Protein AF-A0A7V8NTY3-F1 (afdb_monomer)

Secondary structure (DSSP, 8-state):
--S---SSSS-SSEEETTEEEE-GGGT-S---TT---EEEEEEEE---TTEEEEESSEEEEETTEEEEEEEEEES---EEEEET-EEEEETTEEEEES-TTSHHHHHHHHHHHHHHHHHHHHH-S-SSSSEEEEEE--SS--EEEETTEEEEES---SSHHHHHHHHHHHHHTTT---S-TTSGGGHHHHHHHHHHHHHHHHHHH-HHHHHHHHHHHHHHHTT---SSSSSS--HHIIIIIHHHHHHHHHHHH-HHHHHHHHHHHTTS--SSHHHHHHHHHHHH-HHHHHHHHHHHT-

Solvent-accessible surface area (backbone atoms only — not comparable to full-atom values): 15890 Å² total; per-residue (Å²): 136,74,58,84,55,62,84,48,88,59,49,77,58,44,85,52,101,54,39,33,34,44,36,66,78,38,49,85,58,96,76,60,90,86,47,65,63,43,60,46,78,45,79,42,69,81,53,61,79,69,40,43,73,49,54,74,59,52,76,45,78,60,79,50,31,38,39,37,36,22,90,62,62,34,68,57,77,50,39,40,30,29,42,61,51,43,78,48,79,47,81,61,24,33,44,34,22,65,56,68,82,41,70,52,42,43,48,44,68,68,39,42,36,55,43,51,51,52,50,30,75,59,56,41,78,68,82,46,76,58,36,34,39,36,47,43,93,61,90,44,75,55,66,55,76,49,84,34,34,36,40,33,32,76,57,81,58,84,42,67,66,47,43,48,26,50,55,33,23,64,57,36,37,56,46,27,67,29,26,51,82,80,31,37,33,26,40,51,16,48,9,48,13,45,35,53,9,41,52,47,33,27,73,77,67,31,59,69,57,29,49,59,67,44,50,66,26,53,66,44,28,75,73,34,69,41,58,39,95,72,53,63,70,53,67,41,26,28,69,21,33,40,26,49,54,51,51,55,46,27,71,72,70,32,58,73,42,48,52,47,37,51,41,69,31,34,86,62,44,46,56,44,63,66,55,52,40,51,42,36,21,74,62,66,33,62,67,54,26,50,51,51,54,51,57,34,54,82

Sequence (298 aa):
RGPLAPTGTPPLNLIQPNLVELNLDSFWLPTARGFPPFTVRADIAGIPPDLGVVANGVVRRSGDHVLISRETGDIDLALVAIRGLHHSDSDGFELYAADLATETARVYLRHGPSIVKFLESWFGPMPRRPARVVVVNRERKSGYSRPGYIVVTESSHGSEAASAKFMAHEFAHAWWHSGDPRSENRWLSESMAEYISLRYIESALGPANRDELLAPKREIAAKAGPMLGAGERTDAELYSKGPLLLFDLENRIGRARLDQVFATLAPHPPAITADFMSALAAAAGAEEAAAFNQEMHR

Structure (mmCIF, N/CA/C/O backbone):
data_AF-A0A7V8NTY3-F1
#
_entry.id   AF-A0A7V8NTY3-F1
#
loop_
_atom_site.group_PDB
_atom_site.id
_atom_site.type_symbol
_atom_site.label_atom_id
_atom_site.label_alt_id
_atom_site.label_comp_id
_atom_site.label_asym_id
_atom_site.label_entity_id
_atom_site.label_seq_id
_atom_site.pdbx_PDB_ins_code
_atom_site.Cartn_x
_atom_site.Cartn_y
_atom_site.Cartn_z
_atom_site.occupancy
_atom_site.B_iso_or_equiv
_atom_site.auth_seq_id
_atom_site.auth_comp_id
_atom_site.auth_asym_id
_atom_site.auth_atom_id
_atom_site.pdbx_PDB_model_num
ATOM 1 N N . ARG A 1 1 ? 6.333 25.870 -21.923 1.00 25.08 1 ARG A N 1
ATOM 2 C CA . ARG A 1 1 ? 7.356 25.558 -20.894 1.00 25.08 1 ARG A CA 1
ATOM 3 C C . ARG A 1 1 ? 7.288 24.049 -20.702 1.00 25.08 1 ARG A C 1
ATOM 5 O O . ARG A 1 1 ? 6.214 23.578 -20.364 1.00 25.08 1 ARG A O 1
ATOM 12 N N . GLY A 1 2 ? 8.315 23.330 -21.163 1.00 24.31 2 GLY A N 1
ATOM 13 C CA . GLY A 1 2 ? 8.251 21.893 -21.467 1.00 24.31 2 GLY A CA 1
ATOM 14 C C . GLY A 1 2 ? 8.245 20.974 -20.235 1.00 24.31 2 GLY A C 1
ATOM 15 O O . GLY A 1 2 ? 8.612 21.433 -19.155 1.00 24.31 2 GLY A O 1
ATOM 16 N N . PRO A 1 3 ? 7.853 19.697 -20.401 1.00 28.61 3 PRO A N 1
ATOM 17 C CA . PRO A 1 3 ? 7.522 18.762 -19.317 1.00 28.61 3 PRO A CA 1
ATOM 18 C C . PRO A 1 3 ? 8.726 18.169 -18.558 1.00 28.61 3 PRO A C 1
ATOM 20 O O . PRO A 1 3 ? 8.567 17.266 -17.754 1.00 28.61 3 PRO A O 1
ATOM 23 N N . LEU A 1 4 ? 9.935 18.709 -18.719 1.00 34.41 4 LEU A N 1
ATOM 24 C CA . LEU A 1 4 ? 11.105 18.304 -17.926 1.00 34.41 4 LEU A CA 1
ATOM 25 C C . LEU A 1 4 ? 11.271 19.188 -16.681 1.00 34.41 4 LEU A C 1
ATOM 27 O O . LEU A 1 4 ? 12.362 19.683 -16.409 1.00 34.41 4 LEU A O 1
ATOM 31 N N . ALA A 1 5 ? 10.187 19.444 -15.949 1.00 32.62 5 ALA A N 1
ATOM 32 C CA . ALA A 1 5 ? 10.284 20.041 -14.623 1.00 32.62 5 ALA A CA 1
ATOM 33 C C . ALA A 1 5 ? 10.313 18.894 -13.603 1.00 32.62 5 ALA A C 1
ATOM 35 O O . ALA A 1 5 ? 9.262 18.322 -13.321 1.00 32.62 5 ALA A O 1
ATOM 36 N N . PRO A 1 6 ? 11.486 18.518 -13.065 1.00 38.72 6 PRO A N 1
ATOM 37 C CA . PRO A 1 6 ? 11.542 17.529 -12.011 1.00 38.72 6 PRO A CA 1
ATOM 38 C C . PRO A 1 6 ? 10.894 18.155 -10.782 1.00 38.72 6 PRO A C 1
ATOM 40 O O . PRO A 1 6 ? 11.440 19.072 -10.169 1.00 38.72 6 PRO A O 1
ATOM 43 N N . THR A 1 7 ? 9.705 17.706 -10.405 1.00 47.12 7 THR A N 1
ATOM 44 C CA . THR A 1 7 ? 9.209 18.002 -9.066 1.00 47.12 7 THR A CA 1
ATOM 45 C C . THR A 1 7 ? 10.064 17.202 -8.083 1.00 47.12 7 THR A C 1
ATOM 47 O O . THR A 1 7 ? 9.808 16.029 -7.819 1.00 47.12 7 THR A O 1
ATOM 50 N N . GLY A 1 8 ? 11.135 17.835 -7.593 1.00 55.69 8 GLY A N 1
ATOM 51 C CA . GLY A 1 8 ? 12.080 17.309 -6.603 1.00 55.69 8 GLY A CA 1
ATOM 52 C C . GLY A 1 8 ? 13.520 17.200 -7.121 1.00 55.69 8 GLY A C 1
ATOM 53 O O . GLY A 1 8 ? 13.751 16.724 -8.231 1.00 55.69 8 GLY A O 1
ATOM 54 N N . THR A 1 9 ? 14.480 17.614 -6.290 1.00 58.75 9 THR A N 1
ATOM 55 C CA . THR A 1 9 ? 15.923 17.419 -6.504 1.00 58.75 9 THR A CA 1
ATOM 56 C C . THR A 1 9 ? 16.432 16.423 -5.460 1.00 58.75 9 THR A C 1
ATOM 58 O O . THR A 1 9 ? 16.258 16.700 -4.271 1.00 58.75 9 THR A O 1
ATOM 61 N N . PRO A 1 10 ? 17.057 15.298 -5.852 1.00 67.44 10 PRO A N 1
ATOM 62 C CA . PRO A 1 10 ? 17.259 14.812 -7.225 1.00 67.44 10 PRO A CA 1
ATOM 63 C C . PRO A 1 10 ? 15.952 14.303 -7.878 1.00 67.44 10 PRO A C 1
ATOM 65 O O . PRO A 1 10 ? 14.982 14.028 -7.169 1.00 67.44 10 PRO A O 1
ATOM 68 N N . PRO A 1 11 ? 15.875 14.201 -9.220 1.00 70.69 11 PRO A N 1
ATOM 69 C CA . PRO A 1 11 ? 14.646 13.818 -9.916 1.00 70.69 11 PRO A CA 1
ATOM 70 C C . PRO A 1 11 ? 14.210 12.376 -9.621 1.00 70.69 11 PRO A C 1
ATOM 72 O O . PRO A 1 11 ? 15.029 11.489 -9.382 1.00 70.69 11 PRO A O 1
ATOM 75 N N . LEU A 1 12 ? 12.892 12.147 -9.650 1.00 76.06 12 LEU A N 1
ATOM 76 C CA . LEU A 1 12 ? 12.310 10.802 -9.582 1.00 76.06 12 LEU A CA 1
ATOM 77 C C . LEU A 1 12 ? 12.359 10.109 -10.946 1.00 76.06 12 LEU A C 1
ATOM 79 O O . LEU A 1 12 ? 12.848 8.992 -11.050 1.00 76.06 12 LEU A O 1
ATOM 83 N N . ASN A 1 13 ? 11.889 10.805 -11.980 1.00 83.56 13 ASN A N 1
ATOM 84 C CA . ASN A 1 13 ? 11.895 10.316 -13.352 1.00 83.56 13 ASN A CA 1
ATOM 85 C C . ASN A 1 13 ? 13.263 10.527 -13.996 1.00 83.56 13 ASN A C 1
ATOM 87 O O . ASN A 1 13 ? 13.850 11.606 -13.884 1.00 83.56 13 ASN A O 1
ATOM 91 N N . LEU A 1 14 ? 13.766 9.497 -14.667 1.00 88.00 14 LEU A N 1
ATOM 92 C CA . LEU A 1 14 ? 15.150 9.416 -15.123 1.00 88.00 14 LEU A CA 1
ATOM 93 C C . LEU A 1 14 ? 15.214 8.735 -16.490 1.00 88.00 14 LEU A C 1
ATOM 95 O O . LEU A 1 14 ? 14.503 7.769 -16.745 1.00 88.00 14 LEU A O 1
ATOM 99 N N . ILE A 1 15 ? 16.118 9.209 -17.347 1.00 90.88 15 ILE A N 1
ATOM 100 C CA . ILE A 1 15 ? 16.552 8.502 -18.556 1.00 90.88 15 ILE A CA 1
ATOM 101 C C . ILE A 1 15 ? 18.075 8.426 -18.486 1.00 90.88 15 ILE A C 1
ATOM 103 O O . ILE A 1 15 ? 18.771 9.419 -18.695 1.00 90.88 15 ILE A O 1
ATOM 107 N N . GLN A 1 16 ? 18.590 7.255 -18.129 1.00 90.50 16 GLN A N 1
ATOM 108 C CA . GLN A 1 16 ? 20.012 6.977 -17.953 1.00 90.50 16 GLN A CA 1
ATOM 109 C C . GLN A 1 16 ? 20.383 5.658 -18.652 1.00 90.50 16 GLN A C 1
ATOM 111 O O . GLN A 1 16 ? 19.506 4.829 -18.897 1.00 90.50 16 GLN A O 1
ATOM 116 N N . PRO A 1 17 ? 21.677 5.397 -18.931 1.00 90.25 17 PRO A N 1
ATOM 117 C CA . PRO A 1 17 ? 22.101 4.181 -19.641 1.00 90.25 17 PRO A CA 1
ATOM 118 C C . PRO A 1 17 ? 21.672 2.846 -19.003 1.00 90.25 17 PRO A C 1
ATOM 120 O O . PRO A 1 17 ? 21.572 1.832 -19.699 1.00 90.25 17 PRO A O 1
ATOM 123 N N . ASN A 1 18 ? 21.439 2.838 -17.685 1.00 92.56 18 ASN A N 1
ATOM 124 C CA . ASN A 1 18 ? 21.113 1.635 -16.911 1.00 92.56 18 ASN A CA 1
ATOM 125 C C . ASN A 1 18 ? 19.694 1.640 -16.322 1.00 92.56 18 ASN A C 1
ATOM 127 O O . ASN A 1 18 ? 19.258 0.606 -15.817 1.00 92.56 18 ASN A O 1
ATOM 131 N N . LEU A 1 19 ? 19.000 2.781 -16.365 1.00 93.50 19 LEU A N 1
ATOM 132 C CA . LEU A 1 19 ? 17.689 2.973 -15.755 1.00 93.50 19 LEU A CA 1
ATOM 133 C C . LEU A 1 19 ? 16.884 4.006 -16.546 1.00 93.50 19 LEU A C 1
ATOM 135 O O . LEU A 1 19 ? 17.315 5.148 -16.713 1.00 93.50 19 LEU A O 1
ATOM 139 N N . VAL A 1 20 ? 15.692 3.613 -16.973 1.00 93.75 20 VAL A N 1
ATOM 140 C CA . VAL A 1 20 ? 14.640 4.520 -17.428 1.00 93.75 20 VAL A CA 1
ATOM 141 C C . VAL A 1 20 ? 13.467 4.374 -16.469 1.00 93.75 20 VAL A C 1
ATOM 143 O O . VAL A 1 20 ? 12.979 3.270 -16.268 1.00 93.75 20 VAL A O 1
ATOM 146 N N . GLU A 1 21 ? 13.017 5.468 -15.870 1.00 93.62 21 GLU A N 1
ATOM 147 C CA . GLU A 1 21 ? 11.862 5.509 -14.970 1.00 93.62 21 GLU A CA 1
ATOM 148 C C . GLU A 1 21 ? 10.987 6.688 -15.385 1.00 93.62 21 GLU A C 1
ATOM 150 O O . GLU A 1 21 ? 11.430 7.838 -15.339 1.00 93.62 21 GLU A O 1
ATOM 155 N N . LEU A 1 22 ? 9.771 6.385 -15.842 1.00 92.69 22 LEU A N 1
ATOM 156 C CA . LEU A 1 22 ? 8.804 7.354 -16.345 1.00 92.69 22 LEU A CA 1
ATOM 157 C C . LEU A 1 22 ? 7.449 7.120 -15.679 1.00 92.69 22 LEU A C 1
ATOM 159 O O . LEU A 1 22 ? 6.925 6.009 -15.680 1.00 92.69 22 LEU A O 1
ATOM 163 N N . ASN A 1 23 ? 6.872 8.179 -15.131 1.00 91.00 23 ASN A N 1
ATOM 164 C CA . ASN A 1 23 ? 5.543 8.207 -14.538 1.00 91.00 23 ASN A CA 1
ATOM 165 C C . ASN A 1 23 ? 4.894 9.591 -14.726 1.00 91.00 23 ASN A C 1
ATOM 167 O O . ASN A 1 23 ? 5.457 10.481 -15.374 1.00 91.00 23 ASN A O 1
ATOM 171 N N . LEU A 1 24 ? 3.728 9.780 -14.116 1.00 87.62 24 LEU A N 1
ATOM 172 C CA . LEU A 1 24 ? 2.868 10.951 -14.245 1.00 87.62 24 LEU A CA 1
ATOM 173 C C . LEU A 1 24 ? 3.596 12.263 -13.974 1.00 87.62 24 LEU A C 1
ATOM 175 O O . LEU A 1 24 ? 3.352 13.246 -14.669 1.00 87.62 24 LEU A O 1
ATOM 179 N N . ASP A 1 25 ? 4.519 12.266 -13.011 1.00 83.31 25 ASP A N 1
ATOM 180 C CA . ASP A 1 25 ? 5.239 13.467 -12.588 1.00 83.31 25 ASP A CA 1
ATOM 181 C C . ASP A 1 25 ? 6.163 13.997 -13.693 1.00 83.31 25 ASP A C 1
ATOM 183 O O . ASP A 1 25 ? 6.513 15.174 -13.698 1.00 83.31 25 ASP A O 1
ATOM 187 N N . SER A 1 26 ? 6.555 13.147 -14.649 1.00 84.12 26 SER A N 1
ATOM 188 C CA . SER A 1 26 ? 7.326 13.576 -15.821 1.00 84.12 26 SER A CA 1
ATOM 189 C C . SER A 1 26 ? 6.468 14.138 -16.948 1.00 84.12 26 SER A C 1
ATOM 191 O O . SER A 1 26 ? 7.021 14.703 -17.887 1.00 84.12 26 SER A O 1
ATOM 193 N N . PHE A 1 27 ? 5.142 13.947 -16.907 1.00 85.88 27 PHE A N 1
ATOM 194 C CA . PHE A 1 27 ? 4.237 14.285 -18.012 1.00 85.88 27 PHE A CA 1
ATOM 195 C C . PHE A 1 27 ? 4.776 13.824 -19.379 1.00 85.88 27 PHE A C 1
ATOM 197 O O . PHE A 1 27 ? 4.649 14.521 -20.387 1.00 85.88 27 PHE A O 1
ATOM 204 N N . TRP A 1 28 ? 5.421 12.651 -19.407 1.00 88.25 28 TRP A N 1
ATOM 205 C CA . TRP A 1 28 ? 6.058 12.109 -20.610 1.00 88.25 28 TRP A CA 1
ATOM 206 C C . TRP A 1 28 ? 5.046 11.722 -21.700 1.00 88.25 28 TRP A C 1
ATOM 208 O O . TRP A 1 28 ? 5.410 11.576 -22.866 1.00 88.25 28 TRP A O 1
ATOM 218 N N . LEU A 1 29 ? 3.769 11.620 -21.327 1.00 88.38 29 LEU A N 1
ATOM 219 C CA . LEU A 1 29 ? 2.617 11.511 -22.214 1.00 88.38 29 LEU A CA 1
ATOM 220 C C . LEU A 1 29 ? 1.691 12.723 -22.014 1.00 88.38 29 LEU A C 1
ATOM 222 O O . LEU A 1 29 ? 1.621 13.260 -20.905 1.00 88.38 29 LEU A O 1
ATOM 226 N N . PRO A 1 30 ? 0.920 13.136 -23.038 1.00 86.38 30 PRO A N 1
ATOM 227 C CA . PRO A 1 30 ? -0.146 14.117 -22.859 1.00 86.38 30 PRO A CA 1
ATOM 228 C C . PRO A 1 30 ? -1.179 13.640 -21.828 1.00 86.38 30 PRO A C 1
ATOM 230 O O . PRO A 1 30 ? -1.707 12.536 -21.945 1.00 86.38 30 PRO A O 1
ATOM 233 N N . THR A 1 31 ? -1.509 14.485 -20.848 1.00 82.31 31 THR A N 1
ATOM 234 C CA . THR A 1 31 ? -2.498 14.172 -19.806 1.00 82.31 31 THR A CA 1
ATOM 235 C C . THR A 1 31 ? -3.688 15.123 -19.860 1.00 82.31 31 THR A C 1
ATOM 237 O O . THR A 1 31 ? -3.554 16.323 -20.116 1.00 82.31 31 THR A O 1
ATOM 240 N N . ALA A 1 32 ? -4.885 14.583 -19.630 1.00 85.81 32 ALA A N 1
ATOM 241 C CA . ALA A 1 32 ? -6.095 15.386 -19.527 1.00 85.81 32 ALA A CA 1
ATOM 242 C C . ALA A 1 32 ? -6.215 16.009 -18.128 1.00 85.81 32 ALA A C 1
ATOM 244 O O . ALA A 1 32 ? -5.808 15.423 -17.120 1.00 85.81 32 ALA A O 1
ATOM 245 N N . ARG A 1 33 ? -6.816 17.203 -18.056 1.00 85.25 33 ARG A N 1
ATOM 246 C CA . ARG A 1 33 ? -7.088 17.875 -16.780 1.00 85.25 33 ARG A CA 1
ATOM 247 C C . ARG A 1 33 ? -7.931 16.962 -15.886 1.00 85.25 33 ARG A C 1
ATOM 249 O O . ARG A 1 33 ? -8.952 16.446 -16.323 1.00 85.25 33 ARG A O 1
ATOM 256 N N . GLY A 1 34 ? -7.513 16.811 -14.631 1.00 81.38 34 GLY A N 1
ATOM 257 C CA . GLY A 1 34 ? -8.197 15.953 -13.660 1.00 81.38 34 GLY A CA 1
ATOM 258 C C . GLY A 1 34 ? -7.783 14.482 -13.710 1.00 81.38 34 GLY A C 1
ATOM 259 O O . GLY A 1 34 ? -8.319 13.712 -12.927 1.00 81.38 34 GLY A O 1
ATOM 260 N N . PHE A 1 35 ? -6.830 14.109 -14.575 1.00 86.75 35 PHE A N 1
ATOM 261 C CA . PHE A 1 35 ? -6.260 12.760 -14.660 1.00 86.75 35 PHE A CA 1
ATOM 262 C C . PHE A 1 35 ? -7.316 11.639 -14.727 1.00 86.75 35 PHE A C 1
ATOM 264 O O . PHE A 1 35 ? -7.280 10.715 -13.914 1.00 86.75 35 PHE A O 1
ATOM 271 N N . PRO A 1 36 ? -8.288 11.710 -15.661 1.00 89.31 36 PRO A N 1
ATOM 272 C CA . PRO A 1 36 ? -9.283 10.654 -15.798 1.00 89.31 36 PRO A CA 1
ATOM 273 C C . PRO A 1 36 ? -8.603 9.311 -16.129 1.00 89.31 36 PRO A C 1
ATOM 275 O O . PRO A 1 36 ? -7.635 9.300 -16.896 1.00 89.31 36 PRO A O 1
ATOM 278 N N . PRO A 1 37 ? -9.105 8.178 -15.603 1.00 90.62 37 PRO A N 1
ATOM 279 C CA . PRO A 1 37 ? -8.545 6.867 -15.911 1.00 90.62 37 PRO A CA 1
ATOM 280 C C . PRO A 1 37 ? -8.597 6.541 -17.411 1.00 90.62 37 PRO A C 1
ATOM 282 O O . PRO A 1 37 ? -9.615 6.772 -18.064 1.00 90.62 37 PRO A O 1
ATOM 285 N N . PHE A 1 38 ? -7.532 5.938 -17.944 1.00 92.88 38 PHE A N 1
ATOM 286 C CA . PHE A 1 38 ? -7.453 5.477 -19.333 1.00 92.88 38 PHE A CA 1
ATOM 287 C C . PHE A 1 38 ? -6.790 4.098 -19.473 1.00 92.88 38 PHE A C 1
ATOM 289 O O . PHE A 1 38 ? -5.905 3.705 -18.701 1.00 92.88 38 PHE A O 1
ATOM 296 N N . THR A 1 39 ? -7.232 3.354 -20.487 1.00 94.94 39 THR A N 1
ATOM 297 C CA . THR A 1 39 ? -6.619 2.097 -20.940 1.00 94.94 39 THR A CA 1
ATOM 298 C C . THR A 1 39 ? -5.447 2.381 -21.872 1.00 94.94 39 THR A C 1
ATOM 300 O O . THR A 1 39 ? -5.431 3.402 -22.556 1.00 94.94 39 THR A O 1
ATOM 303 N N . VAL A 1 40 ? -4.485 1.466 -21.960 1.00 94.56 40 VAL A N 1
ATOM 304 C CA . VAL A 1 40 ? -3.253 1.665 -22.734 1.00 94.56 40 VAL A CA 1
ATOM 305 C C . VAL A 1 40 ? -3.126 0.626 -23.837 1.00 94.56 40 VAL A C 1
ATOM 307 O O . VAL A 1 40 ? -3.282 -0.569 -23.601 1.00 94.56 40 VAL A O 1
ATOM 310 N N . ARG A 1 41 ? -2.748 1.087 -25.030 1.00 96.38 41 ARG A N 1
ATOM 311 C CA . ARG A 1 41 ? -2.060 0.298 -26.055 1.00 96.38 41 ARG A CA 1
ATOM 312 C C . ARG A 1 41 ? -0.975 1.190 -26.654 1.00 96.38 41 ARG A C 1
ATOM 314 O O . ARG A 1 41 ? -1.261 1.992 -27.535 1.00 96.38 41 ARG A O 1
ATOM 321 N N . ALA A 1 42 ? 0.233 1.095 -26.117 1.00 94.75 42 ALA A N 1
ATOM 322 C CA . ALA A 1 42 ? 1.362 1.948 -26.469 1.00 94.75 42 ALA A CA 1
ATOM 323 C C . ALA A 1 42 ? 2.447 1.127 -27.161 1.00 94.75 42 ALA A C 1
ATOM 325 O O . ALA A 1 42 ? 2.815 0.067 -26.665 1.00 94.75 42 ALA A O 1
ATOM 326 N N . ASP A 1 43 ? 2.954 1.629 -28.281 1.00 95.62 43 ASP A N 1
ATOM 327 C CA . ASP A 1 43 ? 4.141 1.113 -28.960 1.00 95.62 43 ASP A CA 1
ATOM 328 C C . ASP A 1 43 ? 5.273 2.127 -28.759 1.00 95.62 43 ASP A C 1
ATOM 330 O O . ASP A 1 43 ? 5.162 3.280 -29.183 1.00 95.62 43 ASP A O 1
ATOM 334 N N . ILE A 1 44 ? 6.311 1.723 -28.028 1.00 94.44 44 ILE A N 1
ATOM 335 C CA . ILE A 1 44 ? 7.407 2.589 -27.596 1.00 94.44 44 ILE A CA 1
ATOM 336 C C . ILE A 1 44 ? 8.696 2.108 -28.257 1.00 94.44 44 ILE A C 1
ATOM 338 O O . ILE A 1 44 ? 9.197 1.031 -27.935 1.00 94.44 44 ILE A O 1
ATOM 342 N N . ALA A 1 45 ? 9.248 2.924 -29.150 1.00 93.44 45 ALA A N 1
ATOM 343 C CA . ALA A 1 45 ? 10.539 2.680 -29.786 1.00 93.44 45 ALA A CA 1
ATOM 344 C C . ALA A 1 45 ? 11.702 3.264 -28.968 1.00 93.44 45 ALA A C 1
ATOM 346 O O . ALA A 1 45 ? 11.520 4.167 -28.148 1.00 93.44 45 ALA A O 1
ATOM 347 N N . GLY A 1 46 ? 12.919 2.791 -29.242 1.00 89.62 46 GLY A N 1
ATOM 348 C CA . GLY A 1 46 ? 14.151 3.403 -28.734 1.00 89.62 46 GLY A CA 1
ATOM 349 C C . GLY A 1 46 ? 14.537 3.003 -27.309 1.00 89.62 46 GLY A C 1
ATOM 350 O O . GLY A 1 46 ? 15.460 3.595 -26.753 1.00 89.62 46 GLY A O 1
ATOM 351 N N . ILE A 1 47 ? 13.883 1.993 -26.720 1.00 90.00 47 ILE A N 1
ATOM 352 C CA . ILE A 1 47 ? 14.342 1.385 -25.464 1.00 90.00 47 ILE A CA 1
ATOM 353 C C . ILE A 1 47 ? 15.429 0.353 -25.800 1.00 90.00 47 ILE A C 1
ATOM 355 O O . ILE A 1 47 ? 15.109 -0.657 -26.446 1.00 90.00 47 ILE A O 1
ATOM 359 N N . PRO A 1 48 ? 16.684 0.539 -25.336 1.00 90.44 48 PRO A N 1
ATOM 360 C CA . PRO A 1 48 ? 17.770 -0.400 -25.593 1.00 90.44 48 PRO A CA 1
ATOM 361 C C . PRO A 1 48 ? 17.373 -1.864 -25.322 1.00 90.44 48 PRO A C 1
ATOM 363 O O . PRO A 1 48 ? 16.658 -2.132 -24.350 1.00 90.44 48 PRO A O 1
ATOM 366 N N . PRO A 1 49 ? 17.784 -2.820 -26.178 1.00 89.81 49 PRO A N 1
ATOM 367 C CA . PRO A 1 49 ? 17.356 -4.222 -26.093 1.00 89.81 49 PRO A CA 1
ATOM 368 C C . PRO A 1 49 ? 17.850 -4.949 -24.838 1.00 89.81 49 PRO A C 1
ATOM 370 O O . PRO A 1 49 ? 17.283 -5.966 -24.454 1.00 89.81 49 PRO A O 1
ATOM 373 N N . ASP A 1 50 ? 18.881 -4.415 -24.193 1.00 91.31 50 ASP A N 1
ATOM 374 C CA . ASP A 1 50 ? 19.480 -4.911 -22.956 1.00 91.31 50 ASP A CA 1
ATOM 375 C C . ASP A 1 50 ? 18.828 -4.344 -21.677 1.00 91.31 50 ASP A C 1
ATOM 377 O O . ASP A 1 50 ? 19.197 -4.750 -20.571 1.00 91.31 50 ASP A O 1
ATOM 381 N N . LEU A 1 51 ? 17.844 -3.445 -21.810 1.00 94.19 51 LEU A N 1
ATOM 382 C CA . LEU A 1 51 ? 16.966 -3.039 -20.715 1.00 94.19 51 LEU A CA 1
ATOM 383 C C . LEU A 1 51 ? 15.716 -3.927 -20.685 1.00 94.19 51 LEU A C 1
ATOM 385 O O . LEU A 1 51 ? 14.902 -3.931 -21.619 1.00 94.19 51 LEU A O 1
ATOM 389 N N . GLY A 1 52 ? 15.530 -4.641 -19.576 1.00 95.75 52 GLY A N 1
ATOM 390 C CA . GLY A 1 52 ? 14.267 -5.301 -19.265 1.00 95.75 52 GLY A CA 1
ATOM 391 C C . GLY A 1 52 ? 13.229 -4.258 -18.866 1.00 95.75 52 GLY A C 1
ATOM 392 O O . GLY A 1 52 ? 13.559 -3.329 -18.136 1.00 95.75 52 GLY A O 1
ATOM 393 N N . VAL A 1 53 ? 11.997 -4.390 -19.360 1.00 96.38 53 VAL A N 1
ATOM 394 C CA . VAL A 1 53 ? 10.935 -3.391 -19.178 1.00 96.38 53 VAL A CA 1
ATOM 395 C C . VAL A 1 53 ? 9.801 -3.958 -18.342 1.00 96.38 53 VAL A C 1
ATOM 397 O O . VAL A 1 53 ? 9.295 -5.039 -18.636 1.00 96.38 53 VAL A O 1
ATOM 400 N N . VAL A 1 54 ? 9.368 -3.184 -17.354 1.00 96.44 54 VAL A N 1
ATOM 401 C CA . VAL A 1 54 ? 8.227 -3.471 -16.490 1.00 96.44 54 VAL A CA 1
ATOM 402 C C . VAL A 1 54 ? 7.259 -2.299 -16.551 1.00 96.44 54 VAL A C 1
ATOM 404 O O . VAL A 1 54 ? 7.647 -1.132 -16.498 1.00 96.44 54 VAL A O 1
ATOM 407 N N . ALA A 1 55 ? 5.982 -2.623 -16.672 1.00 95.12 55 ALA A N 1
ATOM 408 C CA . ALA A 1 55 ? 4.883 -1.681 -16.575 1.00 95.12 55 ALA A CA 1
ATOM 409 C C . ALA A 1 55 ? 3.640 -2.425 -16.090 1.00 95.12 55 ALA A C 1
ATOM 411 O O . ALA A 1 55 ? 3.594 -3.659 -16.058 1.00 95.12 55 ALA A O 1
ATOM 412 N N . ASN A 1 56 ? 2.600 -1.673 -15.754 1.00 90.94 56 ASN A N 1
ATOM 413 C CA . ASN A 1 56 ? 1.290 -2.243 -15.477 1.00 90.94 56 ASN A CA 1
ATOM 414 C C . ASN A 1 56 ? 0.630 -2.745 -16.780 1.00 90.94 56 ASN A C 1
ATOM 416 O O . ASN A 1 56 ? 0.584 -2.013 -17.768 1.00 90.94 56 ASN A O 1
ATOM 420 N N . GLY A 1 57 ? 0.092 -3.971 -16.781 1.00 90.94 57 GLY A N 1
ATOM 421 C CA . GLY A 1 57 ? -0.470 -4.632 -17.973 1.00 90.94 57 GLY A CA 1
ATOM 422 C C . GLY A 1 57 ? 0.452 -5.681 -18.612 1.00 90.94 57 GLY A C 1
ATOM 423 O O . GLY A 1 57 ? 1.318 -6.252 -17.952 1.00 90.94 57 GLY A O 1
ATOM 424 N N . VAL A 1 58 ? 0.245 -5.978 -19.892 1.00 93.56 58 VAL A N 1
ATOM 425 C CA . VAL A 1 58 ? 1.055 -6.927 -20.668 1.00 93.56 58 VAL A CA 1
ATOM 426 C C . VAL A 1 58 ? 2.124 -6.158 -21.435 1.00 93.56 58 VAL A C 1
ATOM 428 O O . VAL A 1 58 ? 1.795 -5.304 -22.261 1.00 93.56 58 VAL A O 1
ATOM 431 N N . VAL A 1 59 ? 3.390 -6.495 -21.187 1.00 95.50 59 VAL A N 1
ATOM 432 C CA . VAL A 1 59 ? 4.561 -5.937 -21.873 1.00 95.50 59 VAL A CA 1
ATOM 433 C C . VAL A 1 59 ? 5.096 -6.975 -22.859 1.00 95.50 59 VAL A C 1
ATOM 435 O O . VAL A 1 59 ? 5.348 -8.119 -22.489 1.00 95.50 59 VAL A O 1
ATOM 438 N N . ARG A 1 60 ? 5.261 -6.596 -24.128 1.00 95.81 60 ARG A N 1
ATOM 439 C CA . ARG A 1 60 ? 5.844 -7.438 -25.183 1.00 95.81 60 ARG A CA 1
ATOM 440 C C . ARG A 1 60 ? 6.924 -6.661 -25.914 1.00 95.81 60 ARG A C 1
ATOM 442 O O . ARG A 1 60 ? 6.684 -5.544 -26.354 1.00 95.81 60 ARG A O 1
ATOM 449 N N . ARG A 1 61 ? 8.099 -7.260 -26.085 1.00 92.50 61 ARG A N 1
ATOM 450 C CA . ARG A 1 61 ? 9.192 -6.666 -26.861 1.00 92.50 61 ARG A CA 1
ATOM 451 C C . ARG A 1 61 ? 9.223 -7.246 -28.274 1.00 92.50 61 ARG A C 1
ATOM 453 O O . ARG A 1 61 ? 9.015 -8.443 -28.455 1.00 92.50 61 ARG A O 1
ATOM 460 N N . SER A 1 62 ? 9.507 -6.395 -29.254 1.00 87.62 62 SER A N 1
ATOM 461 C CA . SER A 1 62 ? 9.723 -6.762 -30.654 1.00 87.62 62 SER A CA 1
ATOM 462 C C . SER A 1 62 ? 10.849 -5.898 -31.222 1.00 87.62 62 SER A C 1
ATOM 464 O O . SER A 1 62 ? 10.619 -4.764 -31.628 1.00 87.62 62 SER A O 1
ATOM 466 N N . GLY A 1 63 ? 12.080 -6.413 -31.221 1.00 84.56 63 GLY A N 1
ATOM 467 C CA . GLY A 1 63 ? 13.256 -5.629 -31.613 1.00 84.56 63 GLY A CA 1
ATOM 468 C C . GLY A 1 63 ? 13.519 -4.457 -30.659 1.00 84.56 63 GLY A C 1
ATOM 469 O O . GLY A 1 63 ? 13.616 -4.640 -29.441 1.00 84.56 63 GLY A O 1
ATOM 470 N N . ASP A 1 64 ? 13.632 -3.255 -31.217 1.00 84.69 64 ASP A N 1
ATOM 471 C CA . ASP A 1 64 ? 13.791 -1.983 -30.501 1.00 84.69 64 ASP A CA 1
ATOM 472 C C . ASP A 1 64 ? 12.460 -1.363 -30.037 1.00 84.69 64 ASP A C 1
ATOM 474 O O . ASP A 1 64 ? 12.461 -0.309 -29.395 1.00 84.69 64 ASP A O 1
ATOM 478 N N . HIS A 1 65 ? 11.341 -2.038 -30.309 1.00 92.94 65 HIS A N 1
ATOM 479 C CA . HIS A 1 65 ? 10.008 -1.647 -29.871 1.00 92.94 65 HIS A CA 1
ATOM 480 C C . HIS A 1 65 ? 9.543 -2.428 -28.639 1.00 92.94 65 HIS A C 1
ATOM 482 O O . HIS A 1 65 ? 9.797 -3.630 -28.484 1.00 92.94 65 HIS A O 1
ATOM 488 N N . VAL A 1 66 ? 8.784 -1.747 -27.783 1.00 96.62 66 VAL A N 1
ATOM 489 C CA . VAL A 1 66 ? 8.084 -2.320 -26.635 1.00 96.62 66 VAL A CA 1
ATOM 490 C C . VAL A 1 66 ? 6.608 -1.959 -26.722 1.00 96.62 66 VAL A C 1
ATOM 492 O O . VAL A 1 66 ? 6.222 -0.799 -26.604 1.00 96.62 66 VAL A O 1
ATOM 495 N N . LEU A 1 67 ? 5.781 -2.983 -26.905 1.00 96.94 67 LEU A N 1
ATOM 496 C CA . LEU A 1 67 ? 4.332 -2.888 -26.878 1.00 96.94 67 LEU A CA 1
ATOM 497 C C . LEU A 1 67 ? 3.834 -3.101 -25.447 1.00 96.94 67 LEU A C 1
ATOM 499 O O . LEU A 1 67 ? 4.063 -4.154 -24.851 1.00 96.94 67 LEU A O 1
ATOM 503 N N . ILE A 1 68 ? 3.095 -2.131 -24.921 1.00 96.50 68 ILE A N 1
ATOM 504 C CA . ILE A 1 68 ? 2.442 -2.209 -23.614 1.00 96.50 68 ILE A CA 1
ATOM 505 C C . ILE A 1 68 ? 0.939 -2.130 -23.821 1.00 96.50 68 ILE A C 1
ATOM 507 O O . ILE A 1 68 ? 0.440 -1.219 -24.480 1.00 96.50 68 ILE A O 1
ATOM 511 N N . SER A 1 69 ? 0.209 -3.084 -23.251 1.00 96.31 69 SER A N 1
ATOM 512 C CA . SER A 1 69 ? -1.254 -3.123 -23.307 1.00 96.31 69 SER A CA 1
ATOM 513 C C . SER A 1 69 ? -1.858 -3.304 -21.919 1.00 96.31 69 SER A C 1
ATOM 515 O O . SER A 1 69 ? -1.446 -4.186 -21.171 1.00 96.31 69 SER A O 1
ATOM 517 N N . ARG A 1 70 ? -2.836 -2.468 -21.570 1.00 93.94 70 ARG A N 1
ATOM 518 C CA . ARG A 1 70 ? -3.553 -2.497 -20.292 1.00 93.94 70 ARG A CA 1
ATOM 519 C C . ARG A 1 70 ? -5.020 -2.172 -20.533 1.00 93.94 70 ARG A C 1
ATOM 521 O O . ARG A 1 70 ? -5.346 -1.062 -20.943 1.00 93.94 70 ARG A O 1
ATOM 528 N N . GLU A 1 71 ? -5.892 -3.127 -20.241 1.00 93.12 71 GLU A N 1
ATOM 529 C CA . GLU A 1 71 ? -7.344 -2.990 -20.427 1.00 93.12 71 GLU A CA 1
ATOM 530 C C . GLU A 1 71 ? -8.041 -2.338 -19.226 1.00 93.12 71 GLU A C 1
ATOM 532 O O . GLU A 1 71 ? -9.190 -1.918 -19.318 1.00 93.12 71 GLU A O 1
ATOM 537 N N . THR A 1 72 ? -7.340 -2.200 -18.101 1.00 89.38 72 THR A N 1
ATOM 538 C CA . THR A 1 72 ? -7.827 -1.480 -16.925 1.00 89.38 72 THR A CA 1
ATOM 539 C C . THR A 1 72 ? -7.447 -0.000 -16.984 1.00 89.38 72 THR A C 1
ATOM 541 O O . THR A 1 72 ? -6.329 0.373 -17.360 1.00 89.38 72 THR A O 1
ATOM 544 N N . GLY A 1 73 ? -8.395 0.862 -16.610 1.00 90.00 73 GLY A N 1
ATOM 545 C CA . GLY A 1 73 ? -8.181 2.306 -16.556 1.00 90.00 73 GLY A CA 1
ATOM 546 C C . GLY A 1 73 ? -7.223 2.690 -15.431 1.00 90.00 73 GLY A C 1
ATOM 547 O O . GLY A 1 73 ? -7.387 2.237 -14.306 1.00 90.00 73 GLY A O 1
ATOM 548 N N . ASP A 1 74 ? -6.232 3.528 -15.697 1.00 89.62 74 ASP A N 1
ATOM 549 C CA . ASP A 1 74 ? -5.367 4.126 -14.671 1.00 89.62 74 ASP A CA 1
ATOM 550 C C . ASP A 1 74 ? -5.081 5.579 -15.049 1.00 89.62 74 ASP A C 1
ATOM 552 O O . ASP A 1 74 ? -5.288 5.966 -16.198 1.00 89.62 74 ASP A O 1
ATOM 556 N N . ILE A 1 75 ? -4.609 6.381 -14.105 1.00 88.69 75 ILE A N 1
ATOM 557 C CA . ILE A 1 75 ? -4.374 7.818 -14.306 1.00 88.69 75 ILE A CA 1
ATOM 558 C C . ILE A 1 75 ? -3.097 8.117 -15.105 1.00 88.69 75 ILE A C 1
ATOM 560 O O . ILE A 1 75 ? -2.820 9.270 -15.430 1.00 88.69 75 ILE A O 1
ATOM 564 N N . ASP A 1 76 ? -2.297 7.086 -15.383 1.00 91.25 76 ASP A N 1
ATOM 565 C CA . ASP A 1 76 ? -0.953 7.192 -15.942 1.00 91.25 76 ASP A CA 1
ATOM 566 C C . ASP A 1 76 ? -0.501 5.877 -16.615 1.00 91.25 76 ASP A C 1
ATOM 568 O O . ASP A 1 76 ? -1.084 4.805 -16.408 1.00 91.25 76 ASP A O 1
ATOM 572 N N . LEU A 1 77 ? 0.568 5.946 -17.407 1.00 93.19 77 LEU A N 1
ATOM 573 C CA . LEU A 1 77 ? 1.375 4.807 -17.836 1.00 93.19 77 LEU A CA 1
ATOM 574 C C . LEU A 1 77 ? 2.746 4.924 -17.160 1.00 93.19 77 LEU A C 1
ATOM 576 O O . LEU A 1 77 ? 3.640 5.600 -17.661 1.00 93.19 77 LEU A O 1
ATOM 580 N N . ALA A 1 78 ? 2.901 4.262 -16.015 1.00 93.69 78 ALA A N 1
ATOM 581 C CA . ALA A 1 78 ? 4.198 4.142 -15.363 1.00 93.69 78 ALA A CA 1
ATOM 582 C C . ALA A 1 78 ? 5.026 3.029 -16.023 1.00 93.69 78 ALA A C 1
ATOM 584 O O . ALA A 1 78 ? 4.507 1.946 -16.314 1.00 93.69 78 ALA A O 1
ATOM 585 N N . LEU A 1 79 ? 6.308 3.306 -16.239 1.00 94.62 79 LEU A N 1
ATOM 586 C CA . LEU A 1 79 ? 7.263 2.447 -16.924 1.00 94.62 79 LEU A CA 1
ATOM 587 C C . LEU A 1 79 ? 8.596 2.468 -16.184 1.00 94.62 79 LEU A C 1
ATOM 589 O O . LEU A 1 79 ? 9.132 3.539 -15.895 1.00 94.62 79 LEU A O 1
ATOM 593 N N . VAL A 1 80 ? 9.169 1.289 -15.966 1.00 96.38 80 VAL A N 1
ATOM 594 C CA . VAL A 1 80 ? 10.557 1.141 -15.535 1.00 96.38 80 VAL A CA 1
ATOM 595 C C . VAL A 1 80 ? 11.293 0.230 -16.513 1.00 96.38 80 VAL A C 1
ATOM 597 O O . VAL A 1 80 ? 10.817 -0.856 -16.831 1.00 96.38 80 VAL A O 1
ATOM 600 N N . ALA A 1 81 ? 12.462 0.654 -16.989 1.00 95.88 81 ALA A N 1
ATOM 601 C CA . ALA A 1 81 ? 13.378 -0.168 -17.764 1.00 95.88 81 ALA A CA 1
ATOM 602 C C . ALA A 1 81 ? 14.743 -0.230 -17.071 1.00 95.88 81 ALA A C 1
ATOM 604 O O . ALA A 1 81 ? 15.355 0.804 -16.815 1.00 95.88 81 ALA A O 1
ATOM 605 N N . ILE A 1 82 ? 15.225 -1.434 -16.769 1.00 96.06 82 ILE A N 1
ATOM 606 C CA . ILE A 1 82 ? 16.435 -1.672 -15.972 1.00 96.06 82 ILE A CA 1
ATOM 607 C C . ILE A 1 82 ? 17.394 -2.575 -16.747 1.00 96.06 82 ILE A C 1
ATOM 609 O O . ILE A 1 82 ? 16.997 -3.594 -17.318 1.00 96.06 82 ILE A O 1
ATOM 613 N N . ARG A 1 83 ? 18.681 -2.225 -16.733 1.00 95.12 83 ARG A N 1
ATOM 614 C CA . ARG A 1 83 ? 19.749 -3.095 -17.235 1.00 95.12 83 ARG A CA 1
ATOM 615 C C . ARG A 1 83 ? 19.989 -4.223 -16.244 1.00 95.12 83 ARG A C 1
ATOM 617 O O . ARG A 1 83 ? 20.176 -3.958 -15.062 1.00 95.12 83 ARG A O 1
ATOM 624 N N . GLY A 1 84 ? 20.032 -5.462 -16.731 1.00 93.88 84 GLY A N 1
ATOM 625 C CA . GLY A 1 84 ? 20.185 -6.623 -15.849 1.00 93.88 84 GLY A CA 1
ATOM 626 C C . GLY A 1 84 ? 18.961 -6.842 -14.959 1.00 93.88 84 GLY A C 1
ATOM 627 O O . GLY A 1 84 ? 19.098 -7.244 -13.813 1.00 93.88 84 GLY A O 1
ATOM 628 N N . LEU A 1 85 ? 17.765 -6.526 -15.465 1.00 95.94 85 LEU A N 1
ATOM 629 C CA . LEU A 1 85 ? 16.524 -6.746 -14.738 1.00 95.94 85 LEU A CA 1
ATOM 630 C C . LEU A 1 85 ? 16.331 -8.238 -14.436 1.00 95.94 85 LEU A C 1
ATOM 632 O O . LEU A 1 85 ? 16.176 -9.055 -15.345 1.00 95.94 85 LEU A O 1
ATOM 636 N N . HIS A 1 86 ? 16.279 -8.562 -13.153 1.00 96.75 86 HIS A N 1
ATOM 637 C CA . HIS A 1 86 ? 15.842 -9.848 -12.641 1.00 96.75 86 HIS A CA 1
ATOM 638 C C . HIS A 1 86 ? 14.350 -9.807 -12.311 1.00 96.75 86 HIS A C 1
ATOM 640 O O . HIS A 1 86 ? 13.799 -8.756 -11.981 1.00 96.75 86 HIS A O 1
ATOM 646 N N . HIS A 1 87 ? 13.713 -10.972 -12.391 1.00 95.81 87 HIS A N 1
ATOM 647 C CA . HIS A 1 87 ? 12.289 -11.163 -12.153 1.00 95.81 87 HIS A CA 1
ATOM 648 C C . HIS A 1 87 ? 12.070 -12.410 -11.292 1.00 95.81 87 HIS A C 1
ATOM 650 O O . HIS A 1 87 ? 12.693 -13.448 -11.528 1.00 95.81 87 HIS A O 1
ATOM 656 N N . SER A 1 88 ? 11.171 -12.306 -10.319 1.00 96.94 88 SER A N 1
ATOM 657 C CA . SER A 1 88 ? 10.629 -13.425 -9.555 1.00 96.94 88 SER A CA 1
ATOM 658 C C . SER A 1 88 ? 9.107 -13.341 -9.565 1.00 96.94 88 SER A C 1
ATOM 660 O O . SER A 1 88 ? 8.567 -12.273 -9.304 1.00 96.94 88 SER A O 1
ATOM 662 N N . ASP A 1 89 ? 8.445 -14.464 -9.833 1.00 95.50 89 ASP A N 1
ATOM 663 C CA . ASP A 1 89 ? 6.987 -14.622 -9.824 1.00 95.50 89 ASP A CA 1
ATOM 664 C C . ASP A 1 89 ? 6.629 -15.765 -8.869 1.00 95.50 89 ASP A C 1
ATOM 666 O O . ASP A 1 89 ? 7.172 -16.869 -8.990 1.00 95.50 89 ASP A O 1
ATOM 670 N N . SER A 1 90 ? 5.771 -15.489 -7.889 1.00 93.38 90 SER A N 1
ATOM 671 C CA . SER A 1 90 ? 5.272 -16.481 -6.938 1.00 93.38 90 SER A CA 1
ATOM 672 C C . SER A 1 90 ? 3.892 -16.086 -6.418 1.00 93.38 90 SER A C 1
ATOM 674 O O . SER A 1 90 ? 3.715 -15.000 -5.872 1.00 93.38 90 SER A O 1
ATOM 676 N N . ASP A 1 91 ? 2.922 -16.997 -6.532 1.00 89.06 91 ASP A N 1
ATOM 677 C CA . ASP A 1 91 ? 1.571 -16.887 -5.957 1.00 89.06 91 ASP A CA 1
ATOM 678 C C . ASP A 1 91 ? 0.862 -15.540 -6.219 1.00 89.06 91 ASP A C 1
ATOM 680 O O . ASP A 1 91 ? 0.200 -14.979 -5.346 1.00 89.06 91 ASP A O 1
ATOM 684 N N . GLY A 1 92 ? 0.978 -15.013 -7.443 1.00 89.69 92 GLY A N 1
ATOM 685 C CA . GLY A 1 92 ? 0.319 -13.766 -7.847 1.00 89.69 92 GLY A CA 1
ATOM 686 C C . GLY A 1 92 ? 1.061 -12.488 -7.446 1.00 89.69 92 GLY A C 1
ATOM 687 O O . GLY A 1 92 ? 0.525 -11.396 -7.650 1.00 89.69 92 GLY A O 1
ATOM 688 N N . PHE A 1 93 ? 2.280 -12.618 -6.920 1.00 96.12 93 PHE A N 1
ATOM 689 C CA . PHE A 1 93 ? 3.210 -11.531 -6.650 1.00 96.12 93 PHE A CA 1
ATOM 690 C C . PHE A 1 93 ? 4.417 -11.612 -7.591 1.00 96.12 93 PHE A C 1
ATOM 692 O O . PHE A 1 93 ? 5.067 -12.652 -7.683 1.00 96.12 93 PHE A O 1
ATOM 699 N N . GLU A 1 94 ? 4.746 -10.496 -8.239 1.00 97.44 94 GLU A N 1
ATOM 700 C CA . GLU A 1 94 ? 5.939 -10.367 -9.074 1.00 97.44 94 GLU A CA 1
ATOM 701 C C . GLU A 1 94 ? 6.877 -9.294 -8.504 1.00 97.44 94 GLU A C 1
ATOM 703 O O . GLU A 1 94 ? 6.467 -8.155 -8.257 1.00 97.44 94 GLU A O 1
ATOM 708 N N . LEU A 1 95 ? 8.158 -9.631 -8.356 1.00 97.50 95 LEU A N 1
ATOM 709 C CA . LEU A 1 95 ? 9.215 -8.697 -7.980 1.00 97.50 95 LEU A CA 1
ATOM 710 C C . LEU A 1 95 ? 10.214 -8.532 -9.118 1.00 97.50 95 LEU A C 1
ATOM 712 O O . LEU A 1 95 ? 10.727 -9.510 -9.664 1.00 97.50 95 LEU A O 1
ATOM 716 N N . TYR A 1 96 ? 10.553 -7.281 -9.398 1.00 97.69 96 TYR A N 1
ATOM 717 C CA . TYR A 1 96 ? 11.545 -6.895 -10.387 1.00 97.69 96 TYR A CA 1
ATOM 718 C C . TYR A 1 96 ? 12.629 -6.035 -9.739 1.00 97.69 96 TYR A C 1
ATOM 720 O O . TYR A 1 96 ? 12.318 -5.076 -9.037 1.00 97.69 96 TYR A O 1
ATOM 728 N N . ALA A 1 97 ? 13.900 -6.345 -9.979 1.00 96.75 97 ALA A N 1
ATOM 729 C CA . ALA A 1 97 ? 15.023 -5.554 -9.471 1.00 96.75 97 ALA A CA 1
ATOM 730 C C . ALA A 1 97 ? 16.284 -5.771 -10.316 1.00 96.75 97 ALA A C 1
ATOM 732 O O . ALA A 1 97 ? 16.408 -6.782 -11.001 1.00 96.75 97 ALA A O 1
ATOM 733 N N . ALA A 1 98 ? 17.248 -4.851 -10.233 1.00 95.50 98 ALA A N 1
ATOM 734 C CA . ALA A 1 98 ? 18.591 -5.076 -10.785 1.00 95.50 98 ALA A CA 1
ATOM 735 C C . ALA A 1 98 ? 19.405 -6.100 -9.968 1.00 95.50 98 ALA A C 1
ATOM 737 O O . ALA A 1 98 ? 20.335 -6.704 -10.488 1.00 95.50 98 ALA A O 1
ATOM 738 N N . ASP A 1 99 ? 19.066 -6.282 -8.689 1.00 95.00 99 ASP A N 1
ATOM 739 C CA . ASP A 1 99 ? 19.680 -7.257 -7.791 1.00 95.00 99 ASP A CA 1
ATOM 740 C C . ASP A 1 99 ? 18.622 -7.755 -6.795 1.00 95.00 99 ASP A C 1
ATOM 742 O O . ASP A 1 99 ? 18.034 -6.969 -6.056 1.00 95.00 99 ASP A O 1
ATOM 746 N N . LEU A 1 100 ? 18.356 -9.064 -6.788 1.00 95.38 100 LEU A N 1
ATOM 747 C CA . LEU A 1 100 ? 17.401 -9.693 -5.865 1.00 95.38 100 LEU A CA 1
ATOM 748 C C . LEU A 1 100 ? 18.023 -10.034 -4.498 1.00 95.38 100 LEU A C 1
ATOM 750 O O . LEU A 1 100 ? 17.316 -10.480 -3.594 1.00 95.38 100 LEU A O 1
ATOM 754 N N . ALA A 1 101 ? 19.336 -9.846 -4.329 1.00 94.62 101 ALA A N 1
ATOM 755 C CA . ALA A 1 101 ? 20.056 -10.105 -3.086 1.00 94.62 101 ALA A CA 1
ATOM 756 C C . ALA A 1 101 ? 20.102 -8.893 -2.140 1.00 94.62 101 ALA A C 1
ATOM 758 O O . ALA A 1 101 ? 20.612 -9.007 -1.016 1.00 94.62 101 ALA A O 1
ATOM 759 N N . THR A 1 102 ? 19.554 -7.744 -2.537 1.00 92.56 102 THR A N 1
ATOM 760 C CA . THR A 1 102 ? 19.459 -6.577 -1.655 1.00 92.56 102 THR A CA 1
ATOM 761 C C . THR A 1 102 ? 18.556 -6.858 -0.452 1.00 92.56 102 THR A C 1
ATOM 763 O O . THR A 1 102 ? 17.805 -7.838 -0.415 1.00 92.56 102 THR A O 1
ATOM 766 N N . GLU A 1 103 ? 18.672 -6.041 0.594 1.00 91.25 103 GLU A N 1
ATOM 767 C CA . GLU A 1 103 ? 17.844 -6.189 1.795 1.00 91.25 103 GLU A CA 1
ATOM 768 C C . GLU A 1 103 ? 16.361 -5.983 1.462 1.00 91.25 103 GLU A C 1
ATOM 770 O O . GLU A 1 103 ? 15.540 -6.851 1.764 1.00 91.25 103 GLU A O 1
ATOM 775 N N . THR A 1 104 ? 16.031 -4.891 0.762 1.00 92.19 104 THR A N 1
ATOM 776 C CA . THR A 1 104 ? 14.659 -4.578 0.348 1.00 92.19 104 THR A CA 1
ATOM 777 C C . THR A 1 104 ? 14.080 -5.689 -0.532 1.00 92.19 104 THR A C 1
ATOM 779 O O . THR A 1 104 ? 12.986 -6.180 -0.247 1.00 92.19 104 THR A O 1
ATOM 782 N N . ALA A 1 105 ? 14.822 -6.157 -1.546 1.00 94.81 105 ALA A N 1
ATOM 783 C CA . ALA A 1 105 ? 14.350 -7.234 -2.414 1.00 94.81 105 ALA A CA 1
ATOM 784 C C . ALA A 1 105 ? 14.110 -8.538 -1.638 1.00 94.81 105 ALA A C 1
ATOM 786 O O . ALA A 1 105 ? 13.072 -9.172 -1.819 1.00 94.81 105 ALA A O 1
ATOM 787 N N . ARG A 1 106 ? 15.007 -8.920 -0.720 1.00 95.38 106 ARG A N 1
ATOM 788 C CA . ARG A 1 106 ? 14.837 -10.134 0.097 1.00 95.38 106 ARG A CA 1
ATOM 789 C C . ARG A 1 106 ? 13.622 -10.069 1.015 1.00 95.38 106 ARG A C 1
ATOM 791 O O . ARG A 1 106 ? 12.909 -11.067 1.127 1.00 95.38 106 ARG A O 1
ATOM 798 N N . VAL A 1 107 ? 13.362 -8.922 1.644 1.00 95.56 107 VAL A N 1
ATOM 799 C CA . VAL A 1 107 ? 12.143 -8.728 2.444 1.00 95.56 107 VAL A CA 1
ATOM 800 C C . VAL A 1 107 ? 10.906 -8.872 1.557 1.00 95.56 107 VAL A C 1
ATOM 802 O O . VAL A 1 107 ? 9.967 -9.581 1.921 1.00 95.56 107 VAL A O 1
ATOM 805 N N . TYR A 1 108 ? 10.905 -8.262 0.369 1.00 95.62 108 TYR A N 1
ATOM 806 C CA . TYR A 1 108 ? 9.754 -8.335 -0.527 1.00 95.62 108 TYR A CA 1
ATOM 807 C C . TYR A 1 108 ? 9.524 -9.722 -1.123 1.00 95.62 108 TYR A C 1
ATOM 809 O O . TYR A 1 108 ? 8.379 -10.154 -1.187 1.00 95.62 108 TYR A O 1
ATOM 817 N N . LEU A 1 109 ? 10.578 -10.471 -1.455 1.00 96.75 109 LEU A N 1
ATOM 818 C CA . LEU A 1 109 ? 10.456 -11.881 -1.843 1.00 96.75 109 LEU A CA 1
ATOM 819 C C . LEU A 1 109 ? 9.859 -12.733 -0.718 1.00 96.75 109 LEU A C 1
ATOM 821 O O . LEU A 1 109 ? 9.036 -13.605 -0.979 1.00 96.75 109 LEU A O 1
ATOM 825 N N . ARG A 1 110 ? 10.253 -12.481 0.538 1.00 96.31 110 ARG A N 1
ATOM 826 C CA . ARG A 1 110 ? 9.751 -13.235 1.694 1.00 96.31 110 ARG A CA 1
ATOM 827 C C . ARG A 1 110 ? 8.276 -12.943 1.971 1.00 96.31 110 ARG A C 1
ATOM 829 O O . ARG A 1 110 ? 7.509 -13.856 2.269 1.00 96.31 110 ARG A O 1
ATOM 836 N N . HIS A 1 111 ? 7.890 -11.671 1.915 1.00 97.69 111 HIS A N 1
ATOM 837 C CA . HIS A 1 111 ? 6.579 -11.228 2.378 1.00 97.69 111 HIS A CA 1
ATOM 838 C C . HIS A 1 111 ? 5.547 -11.050 1.261 1.00 97.69 111 HIS A C 1
ATOM 840 O O . HIS A 1 111 ? 4.369 -11.238 1.533 1.00 97.69 111 HIS A O 1
ATOM 846 N N . GLY A 1 112 ? 5.943 -10.734 0.027 1.00 96.69 112 GLY A N 1
ATOM 847 C CA . GLY A 1 112 ? 5.042 -10.384 -1.081 1.00 96.69 112 GLY A CA 1
ATOM 848 C C . GLY A 1 112 ? 3.914 -11.393 -1.304 1.00 96.69 112 GLY A C 1
ATOM 849 O O . GLY A 1 112 ? 2.748 -11.023 -1.141 1.00 96.69 112 GLY A O 1
ATOM 850 N N . PRO A 1 113 ? 4.231 -12.678 -1.554 1.00 97.00 113 PRO A N 1
ATOM 851 C CA . PRO A 1 113 ? 3.225 -13.732 -1.705 1.00 97.00 113 PRO A CA 1
ATOM 852 C C . PRO A 1 113 ? 2.291 -13.860 -0.490 1.00 97.00 113 PRO A C 1
ATOM 854 O O . PRO A 1 113 ? 1.076 -14.009 -0.624 1.00 97.00 113 PRO A O 1
ATOM 857 N N . SER A 1 114 ? 2.851 -13.747 0.720 1.00 97.81 114 SER A N 1
ATOM 858 C CA . SER A 1 114 ? 2.090 -13.860 1.970 1.00 97.81 114 SER A CA 1
ATOM 859 C C . SER A 1 114 ? 1.159 -12.670 2.197 1.00 97.81 114 SER A C 1
ATOM 861 O O . SER A 1 114 ? 0.058 -12.866 2.703 1.00 97.81 114 SER A O 1
ATOM 863 N N . ILE A 1 115 ? 1.557 -11.457 1.799 1.00 97.56 115 ILE A N 1
ATOM 864 C CA . ILE A 1 115 ? 0.703 -10.264 1.853 1.00 97.56 115 ILE A CA 1
ATOM 865 C C . ILE A 1 115 ? -0.469 -10.418 0.895 1.00 97.56 115 ILE A C 1
ATOM 867 O O . ILE A 1 115 ? -1.607 -10.215 1.310 1.00 97.56 115 ILE A O 1
ATOM 871 N N . VAL A 1 116 ? -0.209 -10.798 -0.363 1.00 96.56 116 VAL A N 1
ATOM 872 C CA . VAL A 1 116 ? -1.273 -11.009 -1.358 1.00 96.56 116 VAL A CA 1
ATOM 873 C C . VAL A 1 116 ? -2.282 -12.019 -0.818 1.00 96.56 116 VAL A C 1
ATOM 875 O O . VAL A 1 116 ? -3.467 -11.713 -0.727 1.00 96.56 116 VAL A O 1
ATOM 878 N N . LYS A 1 117 ? -1.810 -13.175 -0.339 1.00 97.06 117 LYS A N 1
ATOM 879 C CA . LYS A 1 117 ? -2.674 -14.203 0.249 1.00 97.06 117 LYS A CA 1
ATOM 880 C C . LYS A 1 117 ? -3.435 -13.715 1.484 1.00 97.06 117 LYS A C 1
ATOM 882 O O . LYS A 1 117 ? -4.615 -14.026 1.624 1.00 97.06 117 LYS A O 1
ATOM 887 N N . PHE A 1 118 ? -2.779 -12.976 2.380 1.00 97.50 118 PHE A N 1
ATOM 888 C CA . PHE A 1 118 ? -3.407 -12.417 3.578 1.00 97.50 118 PHE A CA 1
ATOM 889 C C . PHE A 1 118 ? -4.562 -11.480 3.208 1.00 97.50 118 PHE A C 1
ATOM 891 O O . PHE A 1 118 ? -5.685 -11.682 3.668 1.00 97.50 118 PHE A O 1
ATOM 898 N N . LEU A 1 119 ? -4.311 -10.512 2.324 1.00 96.25 119 LEU A N 1
ATOM 899 C CA . LEU A 1 119 ? -5.320 -9.548 1.889 1.00 96.25 119 LEU A CA 1
ATOM 900 C C . LEU A 1 119 ? -6.465 -10.233 1.144 1.00 96.25 119 LEU A C 1
ATOM 902 O O . LEU A 1 119 ? -7.628 -9.956 1.422 1.00 96.25 119 LEU A O 1
ATOM 906 N N . GLU A 1 120 ? -6.161 -11.181 0.259 1.00 95.62 120 GLU A N 1
ATOM 907 C CA . GLU A 1 120 ? -7.196 -11.879 -0.501 1.00 95.62 120 GLU A CA 1
ATOM 908 C C . GLU A 1 120 ? -8.042 -12.827 0.348 1.00 95.62 120 GLU A C 1
ATOM 910 O O . GLU A 1 120 ? -9.228 -13.014 0.073 1.00 95.62 120 GLU A O 1
ATOM 915 N N . SER A 1 121 ? -7.468 -13.392 1.414 1.00 95.75 121 SER A N 1
ATOM 916 C CA . SER A 1 121 ? -8.233 -14.184 2.382 1.00 95.75 121 SER A CA 1
ATOM 917 C C . SER A 1 121 ? -9.271 -13.351 3.139 1.00 95.75 121 SER A C 1
ATOM 919 O O . SER A 1 121 ? -10.273 -13.900 3.594 1.00 95.75 121 SER A O 1
ATOM 921 N N . TRP A 1 122 ? -9.049 -12.038 3.247 1.00 95.25 122 TRP A N 1
ATOM 922 C CA . TRP A 1 122 ? -9.942 -11.116 3.941 1.00 95.25 122 TRP A CA 1
ATOM 923 C C . TRP A 1 122 ? -10.927 -10.433 2.984 1.00 95.25 122 TRP A C 1
ATOM 925 O O . TRP A 1 122 ? -12.124 -10.369 3.260 1.00 95.25 122 TRP A O 1
ATOM 935 N N . PHE A 1 123 ? -10.443 -9.950 1.841 1.00 95.31 123 PHE A N 1
ATOM 936 C CA . PHE A 1 123 ? -11.191 -9.061 0.949 1.00 95.31 123 PHE A CA 1
ATOM 937 C C . PHE A 1 123 ? -11.620 -9.705 -0.375 1.00 95.31 123 PHE A C 1
ATOM 939 O O . PHE A 1 123 ? -12.250 -9.050 -1.208 1.00 95.31 123 PHE A O 1
ATOM 946 N N . GLY A 1 124 ? -11.299 -10.983 -0.587 1.00 93.69 124 GLY A N 1
ATOM 947 C CA . GLY A 1 124 ? -11.495 -11.660 -1.867 1.00 93.69 124 GLY A CA 1
ATOM 948 C C . GLY A 1 124 ? -10.382 -11.345 -2.875 1.00 93.69 124 GLY A C 1
ATOM 949 O O . GLY A 1 124 ? -9.385 -10.733 -2.514 1.00 93.69 124 GLY A O 1
ATOM 950 N N . PRO A 1 125 ? -10.503 -11.775 -4.143 1.00 91.94 125 PRO A N 1
ATOM 951 C CA . PRO A 1 125 ? -9.430 -11.644 -5.131 1.00 91.94 125 PRO A CA 1
ATOM 952 C C . PRO A 1 125 ? -8.974 -10.195 -5.340 1.00 91.94 125 PRO A C 1
ATOM 954 O O . PRO A 1 125 ? -9.803 -9.289 -5.438 1.00 91.94 125 PRO A O 1
ATOM 957 N N . MET A 1 126 ? -7.662 -9.983 -5.472 1.00 89.44 126 MET A N 1
ATOM 958 C CA . MET A 1 126 ? -7.099 -8.662 -5.730 1.00 89.44 126 MET A CA 1
ATOM 959 C C . MET A 1 126 ? -7.660 -8.095 -7.041 1.00 89.44 126 MET A C 1
ATOM 961 O O . MET A 1 126 ? -7.525 -8.746 -8.083 1.00 89.44 126 MET A O 1
ATOM 965 N N . PRO A 1 127 ? -8.238 -6.876 -7.033 1.00 84.88 127 PRO A N 1
ATOM 966 C CA . PRO A 1 127 ? -8.859 -6.298 -8.226 1.00 84.88 127 PRO A CA 1
ATOM 967 C C . PRO A 1 127 ? -7.903 -6.143 -9.411 1.00 84.88 127 PRO A C 1
ATOM 969 O O . PRO A 1 127 ? -8.335 -6.148 -10.564 1.00 84.88 127 PRO A O 1
ATOM 972 N N . ARG A 1 128 ? -6.597 -5.998 -9.145 1.00 84.31 128 ARG A N 1
ATOM 973 C CA . ARG A 1 128 ? -5.556 -5.934 -10.174 1.00 84.31 128 ARG A CA 1
ATOM 974 C C . ARG A 1 128 ? -4.459 -6.938 -9.901 1.00 84.31 128 ARG A C 1
ATOM 976 O O . ARG A 1 128 ? -3.726 -6.808 -8.931 1.00 84.31 128 ARG A O 1
ATOM 983 N N . ARG A 1 129 ? -4.341 -7.904 -10.807 1.00 86.25 129 ARG A N 1
ATOM 984 C CA . ARG A 1 129 ? -3.285 -8.909 -10.807 1.00 86.25 129 ARG A CA 1
ATOM 985 C C . ARG A 1 129 ? -2.424 -8.802 -12.070 1.00 86.25 129 ARG A C 1
ATOM 987 O O . ARG A 1 129 ? -2.935 -8.375 -13.111 1.00 86.25 129 ARG A O 1
ATOM 994 N N . PRO A 1 130 ? -1.163 -9.257 -12.008 1.00 88.56 130 PRO A N 1
ATOM 995 C CA . PRO A 1 130 ? -0.436 -9.658 -10.795 1.00 88.56 130 PRO A CA 1
ATOM 996 C C . PRO A 1 130 ? -0.059 -8.441 -9.933 1.00 88.56 130 PRO A C 1
ATOM 998 O O . PRO A 1 130 ? -0.049 -7.315 -10.429 1.00 88.56 130 PRO A O 1
ATOM 1001 N N . ALA A 1 131 ? 0.225 -8.660 -8.648 1.00 92.88 131 ALA A N 1
ATOM 1002 C CA . ALA A 1 131 ? 0.711 -7.618 -7.750 1.00 92.88 131 ALA A CA 1
ATOM 1003 C C . ALA A 1 131 ? 2.210 -7.407 -7.996 1.00 92.88 131 ALA A C 1
ATOM 1005 O O . ALA A 1 131 ? 3.023 -8.263 -7.650 1.00 92.88 131 ALA A O 1
ATOM 1006 N N . ARG A 1 132 ? 2.581 -6.293 -8.631 1.00 95.12 132 ARG A N 1
ATOM 1007 C CA . ARG A 1 132 ? 3.960 -6.031 -9.059 1.00 95.12 132 ARG A CA 1
ATOM 1008 C C . ARG A 1 132 ? 4.673 -5.055 -8.144 1.00 95.12 132 ARG A C 1
ATOM 1010 O O . ARG A 1 132 ? 4.140 -3.992 -7.832 1.00 95.12 132 ARG A O 1
ATOM 1017 N N . VAL A 1 133 ? 5.921 -5.369 -7.820 1.00 96.00 133 VAL A N 1
ATOM 1018 C CA . VAL A 1 133 ? 6.857 -4.449 -7.171 1.00 96.00 133 VAL A CA 1
ATOM 1019 C C . VAL A 1 133 ? 8.113 -4.333 -8.022 1.00 96.00 133 VAL A C 1
ATOM 1021 O O . VAL A 1 133 ? 8.669 -5.336 -8.467 1.00 96.00 133 VAL A O 1
ATOM 1024 N N . VAL A 1 134 ? 8.582 -3.106 -8.234 1.00 96.56 134 VAL A N 1
ATOM 1025 C CA . VAL A 1 134 ? 9.852 -2.824 -8.902 1.00 96.56 134 VAL A CA 1
ATOM 1026 C C . VAL A 1 134 ? 10.766 -2.076 -7.945 1.00 96.56 134 VAL A C 1
ATOM 1028 O O . VAL A 1 134 ? 10.439 -0.978 -7.494 1.00 96.56 134 VAL A O 1
ATOM 1031 N N . VAL A 1 135 ? 11.923 -2.663 -7.649 1.00 95.44 135 VAL A N 1
ATOM 1032 C CA . VAL A 1 135 ? 12.960 -2.032 -6.837 1.00 95.44 135 VAL A CA 1
ATOM 1033 C C . VAL A 1 135 ? 13.967 -1.355 -7.758 1.00 95.44 135 VAL A C 1
ATOM 1035 O O . VAL A 1 135 ? 14.645 -2.001 -8.560 1.00 95.44 135 VAL A O 1
ATOM 1038 N N . VAL A 1 136 ? 14.049 -0.032 -7.653 1.00 93.19 136 VAL A N 1
ATOM 1039 C CA . VAL A 1 136 ? 14.938 0.815 -8.451 1.00 93.19 136 VAL A CA 1
ATOM 1040 C C . VAL A 1 136 ? 16.083 1.355 -7.601 1.00 93.19 136 VAL A C 1
ATOM 1042 O O . VAL A 1 136 ? 15.923 1.701 -6.430 1.00 93.19 136 VAL A O 1
ATOM 1045 N N . ASN A 1 137 ? 17.264 1.484 -8.197 1.00 89.50 137 ASN A N 1
ATOM 1046 C CA . ASN A 1 137 ? 18.385 2.152 -7.548 1.00 89.50 137 ASN A CA 1
ATOM 1047 C C . ASN A 1 137 ? 18.550 3.561 -8.122 1.00 89.50 137 ASN A C 1
ATOM 1049 O O . ASN A 1 137 ? 19.165 3.743 -9.171 1.00 89.50 137 ASN A O 1
ATOM 1053 N N . ARG A 1 138 ? 17.985 4.554 -7.427 1.00 88.81 138 ARG A N 1
ATOM 1054 C CA . ARG A 1 138 ? 18.162 5.978 -7.736 1.00 88.81 138 ARG A CA 1
ATOM 1055 C C . ARG A 1 138 ? 18.437 6.806 -6.487 1.00 88.81 138 ARG A C 1
ATOM 1057 O O . ARG A 1 138 ? 18.125 6.396 -5.367 1.00 88.81 138 ARG A O 1
ATOM 1064 N N . GLU A 1 139 ? 19.028 7.980 -6.703 1.00 85.56 139 GLU A N 1
ATOM 1065 C CA . GLU A 1 139 ? 19.484 8.886 -5.643 1.00 85.56 139 GLU A CA 1
ATOM 1066 C C . GLU A 1 139 ? 18.324 9.375 -4.766 1.00 85.56 139 GLU A C 1
ATOM 1068 O O . GLU A 1 139 ? 18.399 9.322 -3.539 1.00 85.56 139 GLU A O 1
ATOM 1073 N N . ARG A 1 140 ? 17.208 9.786 -5.384 1.00 83.69 140 ARG A N 1
ATOM 1074 C CA . ARG A 1 140 ? 16.013 10.193 -4.638 1.00 83.69 140 ARG A CA 1
ATOM 1075 C C . ARG A 1 140 ? 15.347 8.969 -4.019 1.00 83.69 140 ARG A C 1
ATOM 1077 O O . ARG A 1 140 ? 14.635 8.247 -4.710 1.00 83.69 140 ARG A O 1
ATOM 1084 N N . LYS A 1 141 ? 15.502 8.789 -2.711 1.00 82.69 141 LYS A N 1
ATOM 1085 C CA . LYS A 1 141 ? 14.814 7.743 -1.942 1.00 82.69 141 LYS A CA 1
ATOM 1086 C C . LYS A 1 141 ? 13.323 8.049 -1.837 1.00 82.69 141 LYS A C 1
ATOM 1088 O O . LYS A 1 141 ? 12.932 9.031 -1.216 1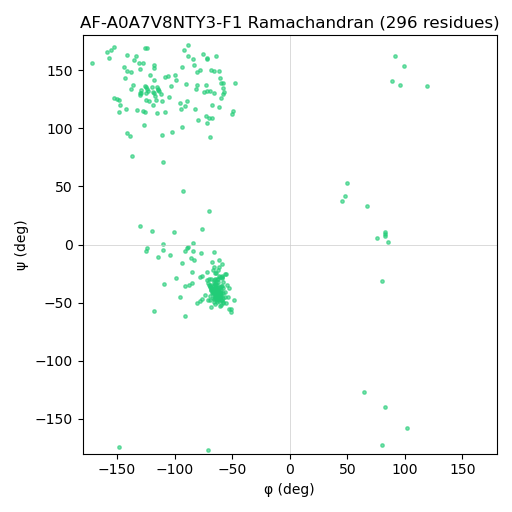.00 82.69 141 LYS A O 1
ATOM 1093 N N . SER A 1 142 ? 12.502 7.272 -2.536 1.00 81.38 142 SER A N 1
ATOM 1094 C CA . SER A 1 142 ? 11.053 7.468 -2.636 1.00 81.38 142 SER A CA 1
ATOM 1095 C C . SER A 1 142 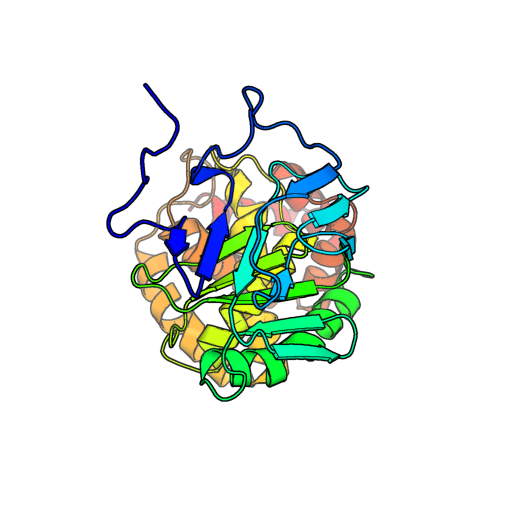? 10.427 6.266 -3.340 1.00 81.38 142 SER A C 1
ATOM 1097 O O . SER A 1 142 ? 11.095 5.588 -4.120 1.00 81.38 142 SER A O 1
ATOM 1099 N N . GLY A 1 143 ? 9.142 6.032 -3.096 1.00 85.00 143 GLY A N 1
ATOM 1100 C CA . GLY A 1 143 ? 8.325 5.139 -3.902 1.00 85.00 143 GLY A CA 1
ATOM 1101 C C . GLY A 1 143 ? 7.069 5.831 -4.412 1.00 85.00 143 GLY A C 1
ATOM 1102 O O . GLY A 1 143 ? 6.735 6.937 -3.982 1.00 85.00 143 GLY A O 1
ATOM 1103 N N . TYR A 1 144 ? 6.390 5.172 -5.338 1.00 87.00 144 TYR A N 1
ATOM 1104 C CA . TYR A 1 144 ? 5.038 5.510 -5.751 1.00 87.00 144 TYR A CA 1
ATOM 1105 C C . TYR A 1 144 ? 4.259 4.236 -6.051 1.00 87.00 144 TYR A C 1
ATOM 1107 O O . TYR A 1 144 ? 4.821 3.221 -6.464 1.00 87.00 144 TYR A O 1
ATOM 1115 N N . SER A 1 145 ? 2.947 4.325 -5.881 1.00 86.62 145 SER A N 1
ATOM 1116 C CA . SER A 1 145 ? 2.034 3.211 -6.081 1.00 86.62 145 SER A CA 1
ATOM 1117 C C . SER A 1 145 ? 0.994 3.542 -7.145 1.00 86.62 145 SER A C 1
ATOM 1119 O O . SER A 1 145 ? 0.581 4.692 -7.344 1.00 86.62 145 SER A O 1
ATOM 1121 N N . ARG A 1 146 ? 0.615 2.510 -7.882 1.00 86.56 146 ARG A N 1
ATOM 1122 C CA . ARG A 1 146 ? -0.552 2.428 -8.751 1.00 86.56 146 ARG A CA 1
ATOM 1123 C C . ARG A 1 146 ? -1.264 1.125 -8.405 1.00 86.56 146 ARG A C 1
ATOM 1125 O O . ARG A 1 146 ? -0.617 0.187 -7.939 1.00 86.56 146 ARG A O 1
ATOM 1132 N N . PRO A 1 147 ? -2.569 1.008 -8.677 1.00 83.00 147 PRO A N 1
ATOM 1133 C CA . PRO A 1 147 ? -3.272 -0.253 -8.487 1.00 83.00 147 PRO A CA 1
ATOM 1134 C C . PRO A 1 147 ? -2.523 -1.435 -9.144 1.00 83.00 147 PRO A C 1
ATOM 1136 O O . PRO A 1 147 ? -2.354 -1.469 -10.365 1.00 83.00 147 PRO A O 1
ATOM 1139 N N . GLY A 1 148 ? -2.045 -2.381 -8.329 1.00 86.31 148 GLY A N 1
ATOM 1140 C CA . GLY A 1 148 ? -1.285 -3.562 -8.769 1.00 86.31 148 GLY A CA 1
ATOM 1141 C C . GLY A 1 148 ? 0.181 -3.325 -9.170 1.00 86.31 148 GLY A C 1
ATOM 1142 O O . GLY A 1 148 ? 0.818 -4.261 -9.640 1.00 86.31 148 GLY A O 1
ATOM 1143 N N . TYR A 1 149 ? 0.734 -2.117 -9.007 1.00 91.25 149 TYR A N 1
ATOM 1144 C CA . TYR A 1 149 ? 2.109 -1.795 -9.409 1.00 91.25 149 TYR A CA 1
ATOM 1145 C C . TYR A 1 149 ? 2.754 -0.749 -8.506 1.00 91.25 149 TYR A C 1
ATOM 1147 O O . TYR A 1 149 ? 2.366 0.419 -8.506 1.00 91.25 149 TYR A O 1
ATOM 1155 N N . ILE A 1 150 ? 3.782 -1.165 -7.780 1.00 92.00 150 ILE A N 1
ATOM 1156 C CA . ILE A 1 150 ? 4.538 -0.333 -6.850 1.00 92.00 150 ILE A CA 1
ATOM 1157 C C . ILE A 1 150 ? 5.967 -0.197 -7.364 1.00 92.00 150 ILE A C 1
ATOM 1159 O O . ILE A 1 150 ? 6.593 -1.183 -7.749 1.00 92.00 150 ILE A O 1
ATOM 1163 N N . VAL A 1 151 ? 6.509 1.016 -7.323 1.00 93.06 151 VAL A N 1
ATOM 1164 C CA . VAL A 1 151 ? 7.931 1.271 -7.564 1.00 93.06 151 VAL A CA 1
ATOM 1165 C C . VAL A 1 151 ? 8.528 1.886 -6.317 1.00 93.06 151 VAL A C 1
ATOM 1167 O O . VAL A 1 151 ? 7.979 2.836 -5.765 1.00 93.06 151 VAL A O 1
ATOM 1170 N N . VAL A 1 152 ? 9.658 1.354 -5.876 1.00 91.69 152 VAL A N 1
ATOM 1171 C CA . VAL A 1 152 ? 10.319 1.734 -4.626 1.00 91.69 152 VAL A CA 1
ATOM 1172 C C . VAL A 1 152 ? 11.818 1.748 -4.811 1.00 91.69 152 VAL A C 1
ATOM 1174 O O . VAL A 1 152 ? 12.373 0.984 -5.594 1.00 91.69 152 VAL A O 1
ATOM 1177 N N . THR A 1 153 ? 12.497 2.613 -4.071 1.00 90.00 153 THR A N 1
ATOM 1178 C CA . THR A 1 153 ? 13.952 2.545 -3.970 1.00 90.00 153 THR A CA 1
ATOM 1179 C C . THR A 1 153 ? 14.406 1.545 -2.924 1.00 90.00 153 THR A C 1
ATOM 1181 O O . THR A 1 153 ? 13.690 1.305 -1.957 1.00 90.00 153 THR A O 1
ATOM 1184 N N . GLU A 1 154 ? 15.655 1.092 -3.037 1.00 85.19 154 GLU A N 1
ATOM 1185 C CA . GLU A 1 154 ? 16.383 0.533 -1.893 1.00 85.19 154 GLU A CA 1
ATOM 1186 C C . GLU A 1 154 ? 16.294 1.496 -0.704 1.00 85.19 154 GLU A C 1
ATOM 1188 O O . GLU A 1 154 ? 16.838 2.613 -0.742 1.00 85.19 154 GLU A O 1
ATOM 1193 N N . SER A 1 155 ? 15.585 1.059 0.330 1.00 70.19 155 SER A N 1
ATOM 1194 C CA . SER A 1 155 ? 15.431 1.769 1.590 1.00 70.19 155 SER A CA 1
ATOM 1195 C C . SER A 1 155 ? 15.293 0.746 2.701 1.00 70.19 155 SER A C 1
ATOM 1197 O O . SER A 1 155 ? 14.376 -0.075 2.671 1.00 70.19 155 SER A O 1
ATOM 1199 N N . SER A 1 156 ? 16.157 0.826 3.709 1.00 59.00 156 SER A N 1
ATOM 1200 C CA . SER A 1 156 ? 15.850 0.201 4.984 1.00 59.00 156 SER A CA 1
ATOM 1201 C C . SER A 1 156 ? 14.766 1.063 5.625 1.00 59.00 156 SER A C 1
ATOM 1203 O O . SER A 1 156 ? 15.013 2.202 6.018 1.00 59.00 156 SER A O 1
ATOM 1205 N N . HIS A 1 157 ? 13.533 0.568 5.744 1.00 69.69 157 HIS A N 1
ATOM 1206 C CA . HIS A 1 157 ? 12.519 1.231 6.578 1.00 69.69 157 HIS A CA 1
ATOM 1207 C C . HIS A 1 157 ? 12.856 1.106 8.082 1.00 69.69 157 HIS A C 1
ATOM 1209 O O . HIS A 1 157 ? 11.975 1.054 8.929 1.00 69.69 157 HIS A O 1
ATOM 1215 N N . GLY A 1 158 ? 14.140 1.003 8.429 1.00 77.88 158 GLY A N 1
ATOM 1216 C CA . GLY A 1 158 ? 14.654 0.706 9.762 1.00 77.88 158 GLY A CA 1
ATOM 1217 C C . GLY A 1 158 ? 14.630 -0.781 10.128 1.00 77.88 158 GLY A C 1
ATOM 1218 O O . GLY A 1 158 ? 15.518 -1.217 10.852 1.00 77.88 158 GLY A O 1
ATOM 1219 N N . SER A 1 159 ? 13.669 -1.567 9.625 1.00 91.50 159 SER A N 1
ATOM 1220 C CA . SER A 1 159 ? 13.548 -3.004 9.924 1.00 91.50 159 SER A CA 1
ATOM 1221 C C . SER A 1 159 ? 12.813 -3.807 8.839 1.00 91.50 159 SER A C 1
ATOM 1223 O O . SER A 1 159 ? 12.142 -3.245 7.963 1.00 91.50 159 SER A O 1
ATOM 1225 N N . GLU A 1 160 ? 12.897 -5.141 8.924 1.00 94.12 160 GLU A N 1
ATOM 1226 C CA . GLU A 1 160 ? 12.100 -6.075 8.110 1.00 94.12 160 GLU A CA 1
ATOM 1227 C C . GLU A 1 160 ? 10.598 -5.841 8.312 1.00 94.12 160 GLU A C 1
ATOM 1229 O O . GLU A 1 160 ? 9.865 -5.713 7.332 1.00 94.12 160 GLU A O 1
ATOM 1234 N N . ALA A 1 161 ? 10.150 -5.689 9.564 1.00 96.31 161 ALA A N 1
ATOM 1235 C CA . ALA A 1 161 ? 8.749 -5.435 9.888 1.00 96.31 161 ALA A CA 1
ATOM 1236 C C . ALA A 1 161 ? 8.239 -4.137 9.251 1.00 96.31 161 ALA A C 1
ATOM 1238 O O . ALA A 1 161 ? 7.180 -4.131 8.629 1.00 96.31 161 ALA A O 1
ATOM 1239 N N . ALA A 1 162 ? 9.004 -3.047 9.334 1.00 94.19 162 ALA A N 1
ATOM 1240 C CA . ALA A 1 162 ? 8.620 -1.778 8.724 1.00 94.19 162 ALA A CA 1
ATOM 1241 C C . ALA A 1 162 ? 8.590 -1.857 7.186 1.00 94.19 162 ALA A C 1
ATOM 1243 O O . ALA A 1 162 ? 7.681 -1.318 6.552 1.00 94.19 162 ALA A O 1
ATOM 1244 N N . SER A 1 163 ? 9.541 -2.579 6.588 1.00 93.12 163 SER A N 1
ATOM 1245 C CA . SER A 1 163 ? 9.621 -2.810 5.140 1.00 93.12 163 SER A CA 1
ATOM 1246 C C . SER A 1 163 ? 8.439 -3.643 4.632 1.00 93.12 163 SER A C 1
ATOM 1248 O O . SER A 1 163 ? 7.765 -3.261 3.675 1.00 93.12 163 SER A O 1
ATOM 1250 N N . ALA A 1 164 ? 8.113 -4.734 5.324 1.00 96.00 164 ALA A N 1
ATOM 1251 C CA . ALA A 1 164 ? 6.950 -5.560 5.025 1.00 96.00 164 ALA A CA 1
ATOM 1252 C C . ALA A 1 164 ? 5.627 -4.801 5.247 1.00 96.00 164 ALA A C 1
ATOM 1254 O O . ALA A 1 164 ? 4.690 -4.949 4.462 1.00 96.00 164 ALA A O 1
ATOM 1255 N N . LYS A 1 165 ? 5.567 -3.942 6.273 1.00 97.00 165 LYS A N 1
ATOM 1256 C CA . LYS A 1 165 ? 4.405 -3.106 6.601 1.00 97.00 165 LYS A CA 1
ATOM 1257 C C . LYS A 1 165 ? 4.123 -2.092 5.502 1.00 97.00 165 LYS A C 1
ATOM 1259 O O . LYS A 1 165 ? 2.974 -1.928 5.114 1.00 97.00 165 LYS A O 1
ATOM 1264 N N . PHE A 1 166 ? 5.157 -1.447 4.968 1.00 93.94 166 PHE A N 1
ATOM 1265 C CA . PHE A 1 166 ? 5.004 -0.551 3.824 1.00 93.94 166 PHE A CA 1
ATOM 1266 C C . PHE A 1 166 ? 4.400 -1.279 2.619 1.00 93.94 166 PHE A C 1
ATOM 1268 O O . PHE A 1 166 ? 3.398 -0.835 2.076 1.00 93.94 166 PHE A O 1
ATOM 1275 N N . MET A 1 167 ? 4.931 -2.448 2.249 1.00 93.50 167 MET A N 1
ATOM 1276 C CA . MET A 1 167 ? 4.378 -3.210 1.123 1.00 93.50 167 MET A CA 1
ATOM 1277 C C . MET A 1 167 ? 2.922 -3.644 1.370 1.00 93.50 167 MET A C 1
ATOM 1279 O O . MET A 1 167 ? 2.100 -3.580 0.458 1.00 93.50 167 MET A O 1
ATOM 1283 N N . ALA A 1 168 ? 2.580 -4.039 2.602 1.00 96.12 168 ALA A N 1
ATOM 1284 C CA . ALA A 1 168 ? 1.207 -4.387 2.969 1.00 96.12 168 ALA A CA 1
ATOM 1285 C C . ALA A 1 168 ? 0.256 -3.187 2.885 1.00 96.12 168 ALA A C 1
ATOM 1287 O O . ALA A 1 168 ? -0.875 -3.349 2.435 1.00 96.12 168 ALA A O 1
ATOM 1288 N N . HIS A 1 169 ? 0.719 -1.999 3.283 1.00 95.88 169 HIS A N 1
ATOM 1289 C CA . HIS A 1 169 ? -0.025 -0.742 3.166 1.00 95.88 169 HIS A CA 1
ATOM 1290 C C . HIS A 1 169 ? -0.351 -0.437 1.704 1.00 95.88 169 HIS A C 1
ATOM 1292 O O . HIS A 1 169 ? -1.513 -0.289 1.338 1.00 95.88 169 HIS A O 1
ATOM 1298 N N . GLU A 1 170 ? 0.666 -0.443 0.845 1.00 93.62 170 GLU A N 1
ATOM 1299 C CA . GLU A 1 170 ? 0.492 -0.121 -0.570 1.00 93.62 170 GLU A CA 1
ATOM 1300 C C . G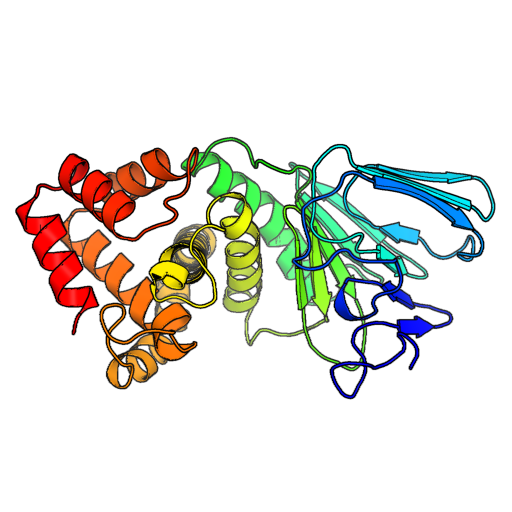LU A 1 170 ? -0.410 -1.126 -1.303 1.00 93.62 170 GLU A C 1
ATOM 1302 O O . GLU A 1 170 ? -1.193 -0.741 -2.172 1.00 93.62 170 GLU A O 1
ATOM 1307 N N . PHE A 1 171 ? -0.361 -2.413 -0.942 1.00 94.38 171 PHE A N 1
ATOM 1308 C CA . PHE A 1 171 ? -1.282 -3.411 -1.492 1.00 94.38 171 PHE A CA 1
ATOM 1309 C C . PHE A 1 171 ? -2.691 -3.343 -0.900 1.00 94.38 171 PHE A C 1
ATOM 1311 O O . PHE A 1 171 ? -3.645 -3.684 -1.601 1.00 94.38 171 PHE A O 1
ATOM 1318 N N . ALA A 1 172 ? -2.868 -2.865 0.333 1.00 94.88 172 ALA A N 1
ATOM 1319 C CA . ALA A 1 172 ? -4.199 -2.656 0.901 1.00 94.88 172 ALA A CA 1
ATOM 1320 C C . ALA A 1 172 ? -5.003 -1.617 0.100 1.00 94.88 172 ALA A C 1
ATOM 1322 O O . ALA A 1 172 ? -6.219 -1.772 -0.041 1.00 94.88 172 ALA A O 1
ATOM 1323 N N . HIS A 1 173 ? -4.341 -0.638 -0.528 1.00 93.00 173 HIS A N 1
ATOM 1324 C CA . HIS A 1 173 ? -4.988 0.305 -1.446 1.00 93.00 173 HIS A CA 1
ATOM 1325 C C . HIS A 1 173 ? -5.631 -0.355 -2.675 1.00 93.00 173 HIS A C 1
ATOM 1327 O O . HIS A 1 173 ? -6.450 0.275 -3.337 1.00 93.00 173 HIS A O 1
ATOM 1333 N N . ALA A 1 174 ? -5.348 -1.627 -2.983 1.00 90.88 174 ALA A N 1
ATOM 1334 C CA . ALA A 1 174 ? -6.095 -2.331 -4.025 1.00 90.88 174 ALA A CA 1
ATOM 1335 C C . ALA A 1 174 ? -7.599 -2.435 -3.699 1.00 90.88 174 ALA A C 1
ATOM 1337 O O . ALA A 1 174 ? -8.407 -2.452 -4.624 1.00 90.88 174 ALA A O 1
ATOM 1338 N N . TRP A 1 175 ? -7.963 -2.437 -2.411 1.00 92.50 175 TRP A N 1
ATOM 1339 C CA . TRP A 1 175 ? -9.347 -2.344 -1.936 1.00 92.50 175 TRP A CA 1
ATOM 1340 C C . TRP A 1 175 ? -9.641 -0.995 -1.282 1.00 92.50 175 TRP A C 1
ATOM 1342 O O . TRP A 1 175 ? -10.739 -0.486 -1.410 1.00 92.50 175 TRP A O 1
ATOM 1352 N N . TRP A 1 176 ? -8.681 -0.372 -0.604 1.00 92.81 176 TRP A N 1
ATOM 1353 C CA . TRP A 1 176 ? -8.922 0.827 0.204 1.00 92.81 176 TRP A CA 1
ATOM 1354 C C . TRP A 1 176 ? -8.291 2.067 -0.430 1.00 92.81 176 TRP A C 1
ATOM 1356 O O . TRP A 1 176 ? -7.284 2.572 0.051 1.00 92.81 176 TRP A O 1
ATOM 1366 N N . HIS A 1 177 ? -8.866 2.538 -1.540 1.00 88.12 177 HIS A N 1
ATOM 1367 C CA . HIS A 1 177 ? -8.401 3.724 -2.284 1.00 88.12 177 HIS A CA 1
ATOM 1368 C C . HIS A 1 177 ? -9.456 4.842 -2.379 1.00 88.12 177 HIS A C 1
ATOM 1370 O O . HIS A 1 177 ? 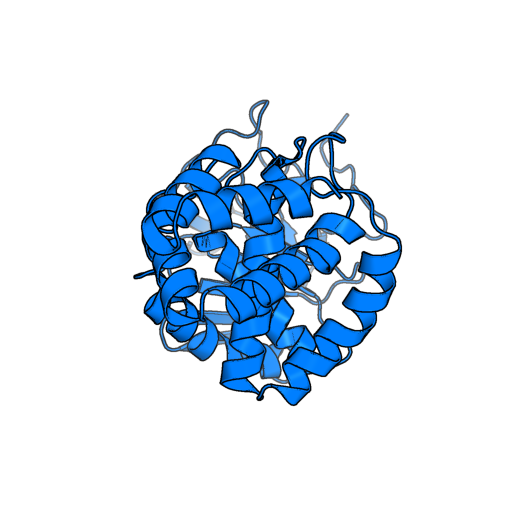-9.360 5.734 -3.228 1.00 88.12 177 HIS A O 1
ATOM 1376 N N . SER A 1 178 ? -10.537 4.736 -1.608 1.00 85.62 178 SER A N 1
ATOM 1377 C CA . SER A 1 178 ? -11.675 5.653 -1.650 1.00 85.62 178 SER A CA 1
ATOM 1378 C C . SER A 1 178 ? -11.528 6.810 -0.659 1.00 85.62 178 SER A C 1
ATOM 1380 O O . SER A 1 178 ? -10.685 6.799 0.236 1.00 85.62 178 SER A O 1
ATOM 1382 N N . GLY A 1 179 ? -12.380 7.822 -0.824 1.00 84.69 179 GLY A N 1
ATOM 1383 C CA . GLY A 1 179 ? -12.316 9.068 -0.063 1.00 84.69 179 GLY A CA 1
ATOM 1384 C C . GLY A 1 179 ? -11.554 10.153 -0.818 1.00 84.69 179 GLY A C 1
ATOM 1385 O O . GLY A 1 179 ? -10.527 9.896 -1.443 1.00 84.69 179 GLY A O 1
ATOM 1386 N N . ASP A 1 180 ? -12.078 11.380 -0.796 1.00 85.06 180 ASP A N 1
ATOM 1387 C CA . ASP A 1 180 ? -11.416 12.512 -1.449 1.00 85.06 180 ASP A CA 1
ATOM 1388 C C . ASP A 1 180 ? -10.105 12.841 -0.706 1.00 85.06 180 ASP A C 1
ATOM 1390 O O . ASP A 1 180 ? -10.172 13.198 0.479 1.00 85.06 180 ASP A O 1
ATOM 1394 N N . PRO A 1 181 ? -8.934 12.776 -1.380 1.00 84.25 181 PRO A N 1
ATOM 1395 C CA . PRO A 1 181 ? -7.636 13.080 -0.780 1.00 84.25 181 PRO A CA 1
ATOM 1396 C C . PRO A 1 181 ? -7.509 14.499 -0.214 1.00 84.25 181 PRO A C 1
ATOM 1398 O O . PRO A 1 181 ? -6.587 14.763 0.550 1.00 84.25 181 PRO A O 1
ATOM 1401 N N . ARG A 1 182 ? -8.401 15.422 -0.594 1.00 85.31 182 ARG A N 1
ATOM 1402 C CA . ARG A 1 182 ? -8.439 16.808 -0.095 1.00 85.31 182 ARG A CA 1
ATOM 1403 C C . ARG A 1 182 ? -9.493 17.030 0.991 1.00 85.31 182 ARG A C 1
ATOM 1405 O O . ARG A 1 182 ? -9.795 18.169 1.337 1.00 85.31 182 ARG A O 1
ATOM 1412 N N . SER A 1 183 ? -10.079 15.955 1.507 1.00 89.31 183 SER A N 1
ATOM 1413 C CA . SER A 1 183 ? -11.124 15.997 2.527 1.00 89.31 183 SER A CA 1
ATOM 1414 C C . SER A 1 183 ? -10.740 15.173 3.752 1.00 89.31 183 SER A C 1
ATOM 1416 O O . SER A 1 183 ? -9.816 14.358 3.718 1.00 89.31 183 SER A O 1
ATOM 1418 N N . GLU A 1 184 ? -11.512 15.322 4.825 1.00 91.69 184 GLU A N 1
ATOM 1419 C CA . GLU A 1 184 ? -11.390 14.465 6.004 1.00 91.69 184 GLU A CA 1
ATOM 1420 C C . GLU A 1 184 ? -11.604 12.980 5.683 1.00 91.69 184 GLU A C 1
ATOM 1422 O O . GLU A 1 184 ? -10.970 12.142 6.311 1.00 91.69 184 GLU A O 1
ATOM 1427 N N . ASN A 1 185 ? -12.386 12.637 4.647 1.00 94.06 185 ASN A N 1
ATOM 1428 C CA . ASN A 1 185 ? -12.650 11.248 4.242 1.00 94.06 185 ASN A CA 1
ATOM 1429 C C . ASN A 1 185 ? -11.407 10.504 3.727 1.00 94.06 185 ASN A C 1
ATOM 1431 O O . ASN A 1 185 ? -11.480 9.296 3.519 1.00 94.06 185 ASN A O 1
ATOM 1435 N N . ARG A 1 186 ? -10.259 11.178 3.561 1.00 93.88 186 ARG A N 1
ATOM 1436 C CA . ARG A 1 186 ? -8.983 10.541 3.203 1.00 93.88 186 ARG A CA 1
ATOM 1437 C C . ARG A 1 186 ? -8.572 9.419 4.168 1.00 93.88 186 ARG A C 1
ATOM 1439 O O . ARG A 1 186 ? -7.864 8.497 3.763 1.00 93.88 186 ARG A O 1
ATOM 1446 N N . TRP A 1 187 ? -9.040 9.449 5.418 1.00 95.75 187 TRP A N 1
ATOM 1447 C CA . TRP A 1 187 ? -8.784 8.380 6.390 1.00 95.75 187 TRP A CA 1
ATOM 1448 C C . TRP A 1 187 ? -9.293 7.000 5.928 1.00 95.75 187 TRP A C 1
ATOM 1450 O O . TRP A 1 187 ? -8.686 5.988 6.274 1.00 95.75 187 TRP A O 1
ATOM 1460 N N . LEU A 1 188 ? -10.350 6.957 5.104 1.00 96.75 188 LEU A N 1
ATOM 1461 C CA . LEU A 1 188 ? -10.910 5.721 4.539 1.00 96.75 188 LEU A CA 1
ATOM 1462 C C . LEU A 1 188 ? -9.928 5.000 3.605 1.00 96.75 188 LEU A C 1
ATOM 1464 O O . LEU A 1 188 ? -10.026 3.787 3.443 1.00 96.75 188 LEU A O 1
ATOM 1468 N N . SER A 1 189 ? -8.975 5.730 3.025 1.00 94.75 189 SER A N 1
ATOM 1469 C CA . SER A 1 189 ? -7.863 5.161 2.263 1.00 94.75 189 SER A CA 1
ATOM 1470 C C . SER A 1 189 ? -6.668 4.902 3.180 1.00 94.75 189 SER A C 1
ATOM 1472 O O . SER A 1 189 ? -6.249 3.763 3.368 1.00 94.75 189 SER A O 1
ATOM 1474 N N . GLU A 1 190 ? -6.128 5.958 3.793 1.00 95.56 190 GLU A N 1
ATOM 1475 C CA . GLU A 1 190 ? -4.806 5.901 4.433 1.00 95.56 190 GLU A CA 1
ATOM 1476 C C . GLU A 1 190 ? -4.823 5.183 5.784 1.00 95.56 190 GLU A C 1
ATOM 1478 O O . GLU A 1 190 ? -3.997 4.310 6.037 1.00 95.56 190 GLU A O 1
ATOM 1483 N N . SER A 1 191 ? -5.777 5.508 6.660 1.00 97.94 191 SER A N 1
ATOM 1484 C CA . SER A 1 191 ? -5.841 4.897 7.992 1.00 97.94 191 SER A CA 1
ATOM 1485 C C . SER A 1 191 ? -6.276 3.435 7.923 1.00 97.94 191 SER A C 1
ATOM 1487 O O . SER A 1 191 ? -5.805 2.626 8.723 1.00 97.94 191 SER A O 1
ATOM 1489 N N . MET A 1 192 ? -7.134 3.088 6.956 1.00 97.56 192 MET A N 1
ATOM 1490 C CA . MET A 1 192 ? -7.524 1.700 6.696 1.00 97.56 192 MET A CA 1
ATOM 1491 C C . MET A 1 192 ? -6.331 0.876 6.216 1.00 97.56 192 MET A C 1
ATOM 1493 O O . MET A 1 192 ? -6.040 -0.165 6.805 1.00 97.56 192 MET A O 1
ATOM 1497 N N . ALA A 1 193 ? -5.609 1.356 5.199 1.00 97.19 193 ALA A N 1
ATOM 1498 C CA . ALA A 1 193 ? -4.407 0.694 4.699 1.00 97.19 193 ALA A CA 1
ATOM 1499 C C . ALA A 1 193 ? -3.344 0.536 5.800 1.00 97.19 193 ALA A C 1
ATOM 1501 O O . ALA A 1 193 ? -2.776 -0.548 5.970 1.00 97.19 193 ALA A O 1
ATOM 1502 N N . GLU A 1 194 ? -3.159 1.567 6.628 1.00 98.44 194 GLU A N 1
ATOM 1503 C CA . GLU A 1 194 ? -2.215 1.545 7.743 1.00 98.44 194 GLU A CA 1
ATOM 1504 C C . GLU A 1 194 ? -2.598 0.483 8.784 1.00 98.44 194 GLU A C 1
ATOM 1506 O O . GLU A 1 194 ? -1.765 -0.334 9.179 1.00 98.44 194 GLU A O 1
ATOM 1511 N N . TYR A 1 195 ? -3.866 0.435 9.195 1.00 98.75 195 TYR A N 1
ATOM 1512 C CA . TYR A 1 195 ? -4.377 -0.569 10.130 1.00 98.75 195 TYR A CA 1
ATOM 1513 C C . TYR A 1 195 ? -4.239 -1.999 9.580 1.00 98.75 195 TYR A C 1
ATOM 1515 O O . TYR A 1 195 ? -3.716 -2.883 10.264 1.00 98.75 195 TYR A O 1
ATOM 1523 N N . ILE A 1 196 ? -4.630 -2.223 8.321 1.00 98.56 196 ILE A N 1
ATOM 1524 C CA . ILE A 1 196 ? -4.523 -3.524 7.642 1.00 98.56 196 ILE A CA 1
ATOM 1525 C C . ILE A 1 196 ? -3.064 -3.982 7.573 1.00 98.56 196 ILE A C 1
ATOM 1527 O O . ILE A 1 196 ? -2.756 -5.147 7.833 1.00 98.56 196 ILE A O 1
ATOM 1531 N N . SER A 1 197 ? -2.145 -3.066 7.271 1.00 98.56 197 SER A N 1
ATOM 1532 C CA . SER A 1 197 ? -0.720 -3.379 7.205 1.00 98.56 197 SER A CA 1
ATOM 1533 C C . SER A 1 197 ? -0.147 -3.807 8.561 1.00 98.56 197 SER A C 1
ATOM 1535 O O . SER A 1 197 ? 0.630 -4.758 8.637 1.00 98.56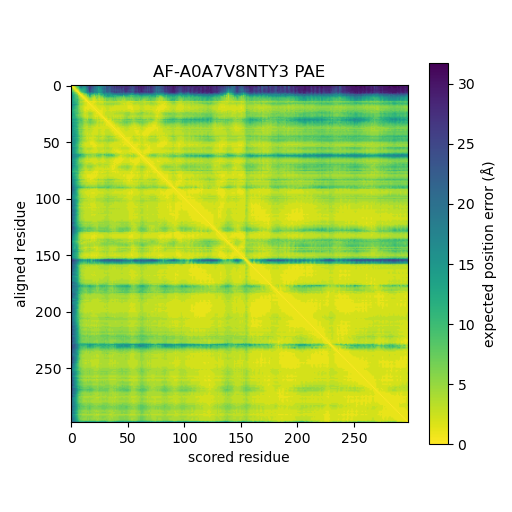 197 SER A O 1
ATOM 1537 N N . LEU A 1 198 ? -0.585 -3.176 9.655 1.00 98.75 198 LEU A N 1
ATOM 1538 C CA . LEU A 1 198 ? -0.190 -3.541 11.016 1.00 98.75 198 LEU A CA 1
ATOM 1539 C C . LEU A 1 198 ? -0.784 -4.893 11.438 1.00 98.75 198 LEU A C 1
ATOM 1541 O O . LEU A 1 198 ? -0.102 -5.678 12.101 1.00 98.75 198 LEU A O 1
ATOM 1545 N N . ARG A 1 199 ? -2.010 -5.210 11.000 1.00 98.69 199 ARG A N 1
ATOM 1546 C CA . ARG A 1 199 ? -2.619 -6.544 11.156 1.00 98.69 199 ARG A CA 1
ATOM 1547 C C . ARG A 1 199 ? -1.834 -7.623 10.406 1.00 98.69 199 ARG A C 1
ATOM 1549 O O . ARG A 1 199 ? -1.663 -8.722 10.935 1.00 98.69 199 ARG A O 1
ATOM 1556 N N . TYR A 1 200 ? -1.304 -7.318 9.220 1.00 98.69 200 TYR A N 1
ATOM 1557 C CA . TYR A 1 200 ? -0.406 -8.236 8.517 1.00 98.69 200 TYR A CA 1
ATOM 1558 C C . TYR A 1 200 ? 0.883 -8.486 9.312 1.00 98.69 200 TYR A C 1
ATOM 1560 O O . TYR A 1 200 ? 1.276 -9.639 9.480 1.00 98.69 200 TYR A O 1
ATOM 1568 N N . ILE A 1 201 ? 1.516 -7.439 9.855 1.00 98.75 201 ILE A N 1
ATOM 1569 C CA . ILE A 1 201 ? 2.721 -7.604 10.687 1.00 98.75 201 ILE A CA 1
ATOM 1570 C C . ILE A 1 201 ? 2.446 -8.460 11.913 1.00 98.75 201 ILE A C 1
ATOM 1572 O O . ILE A 1 201 ? 3.227 -9.362 12.208 1.00 98.75 201 ILE A O 1
ATOM 1576 N N . GLU A 1 202 ? 1.325 -8.235 12.592 1.00 98.50 202 GLU A N 1
ATOM 1577 C CA . GLU A 1 202 ? 0.905 -9.094 13.695 1.00 98.50 202 GLU A CA 1
ATOM 1578 C C . GLU A 1 202 ? 0.791 -10.560 13.259 1.00 98.50 202 GLU A C 1
ATOM 1580 O O . GLU A 1 202 ? 1.290 -11.445 13.950 1.00 98.50 202 GLU A O 1
ATOM 1585 N N . SER A 1 203 ? 0.173 -10.822 12.104 1.00 98.38 203 SER A N 1
ATOM 1586 C CA . SER A 1 203 ? -0.012 -12.180 11.590 1.00 98.38 203 SER A CA 1
ATOM 1587 C C . SER A 1 203 ? 1.295 -12.848 11.158 1.00 98.38 203 SER A C 1
ATOM 1589 O O . SER A 1 203 ? 1.441 -14.055 11.337 1.00 98.38 203 SER A O 1
ATOM 1591 N N . ALA A 1 204 ? 2.210 -12.104 10.535 1.00 98.44 204 ALA A N 1
ATOM 1592 C CA . ALA A 1 204 ? 3.415 -12.654 9.915 1.00 98.44 204 ALA A CA 1
ATOM 1593 C C . ALA A 1 204 ? 4.612 -12.704 10.873 1.00 98.44 204 ALA A C 1
ATOM 1595 O O . ALA A 1 204 ? 5.419 -13.628 10.803 1.00 98.44 204 ALA A O 1
ATOM 1596 N N . LEU A 1 205 ? 4.735 -11.705 11.750 1.00 98.19 205 LEU A N 1
ATOM 1597 C CA . LEU A 1 205 ? 5.894 -11.485 12.621 1.00 98.19 205 LEU A CA 1
ATOM 1598 C C . LEU A 1 205 ? 5.519 -11.424 14.113 1.00 98.19 205 LEU A C 1
ATOM 1600 O O . LEU A 1 205 ? 6.397 -11.314 14.969 1.00 98.19 205 LEU A O 1
ATOM 1604 N N . GLY A 1 206 ? 4.232 -11.512 14.449 1.00 98.44 206 GLY A N 1
ATOM 1605 C CA . GLY A 1 206 ? 3.737 -11.533 15.822 1.00 98.44 206 GLY A CA 1
ATOM 1606 C C . GLY A 1 206 ? 3.388 -10.149 16.392 1.00 98.44 206 GLY A C 1
ATOM 1607 O O . GLY A 1 206 ? 3.837 -9.112 15.894 1.00 98.44 206 GLY A O 1
ATO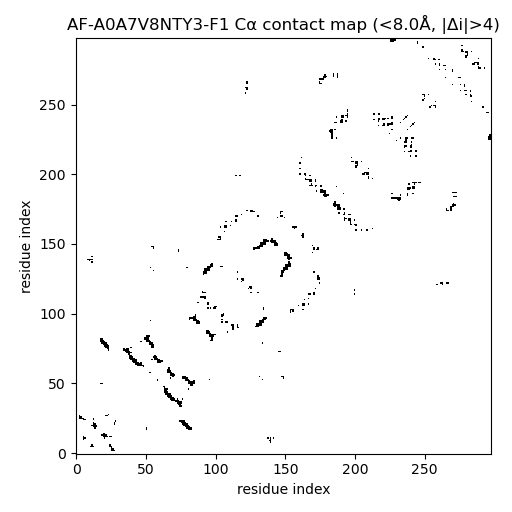M 1608 N N . PRO A 1 207 ? 2.600 -10.112 17.483 1.00 98.00 207 PRO A N 1
ATOM 1609 C CA . PRO A 1 207 ? 2.085 -8.874 18.070 1.00 98.00 207 PRO A CA 1
ATOM 1610 C C . PRO A 1 207 ? 3.179 -7.942 18.600 1.00 98.00 207 PRO A C 1
ATOM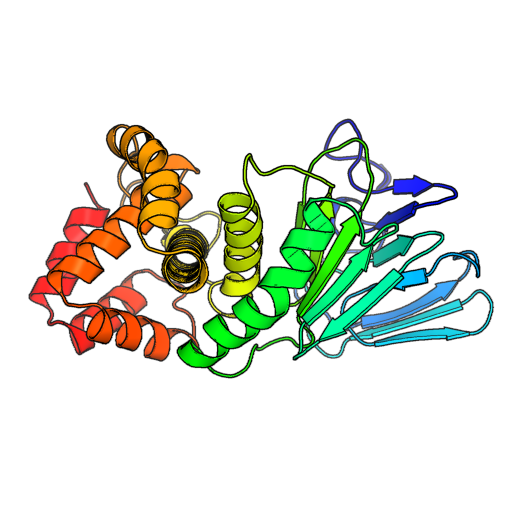 1612 O O . PRO A 1 207 ? 3.009 -6.732 18.530 1.00 98.00 207 PRO A O 1
ATOM 1615 N N . ALA A 1 208 ? 4.322 -8.471 19.053 1.00 98.25 208 ALA A N 1
ATOM 1616 C CA . ALA A 1 208 ? 5.438 -7.647 19.520 1.00 98.25 208 ALA A CA 1
ATOM 1617 C C . ALA A 1 208 ? 5.987 -6.722 18.414 1.00 98.25 208 ALA A C 1
ATOM 1619 O O . ALA A 1 208 ? 6.210 -5.542 18.666 1.00 98.25 208 ALA A O 1
ATOM 1620 N N . ASN A 1 209 ? 6.117 -7.226 17.179 1.00 98.25 209 ASN A N 1
ATOM 1621 C CA . ASN A 1 209 ? 6.548 -6.421 16.030 1.00 98.25 209 ASN A CA 1
ATOM 1622 C C . ASN A 1 209 ? 5.506 -5.351 15.666 1.00 98.25 209 ASN A C 1
ATOM 1624 O O . ASN A 1 209 ? 5.857 -4.210 15.373 1.00 98.25 209 ASN A O 1
ATOM 1628 N N . ARG A 1 210 ? 4.209 -5.686 15.722 1.00 98.19 210 ARG A N 1
ATOM 1629 C CA . ARG A 1 210 ? 3.129 -4.699 15.554 1.00 98.19 210 ARG A CA 1
ATOM 1630 C C . ARG A 1 210 ? 3.210 -3.616 16.636 1.00 98.19 210 ARG A C 1
ATOM 1632 O O . ARG A 1 210 ? 3.086 -2.434 16.328 1.00 98.19 210 ARG A O 1
ATOM 1639 N N . ASP A 1 211 ? 3.412 -4.006 17.891 1.00 97.69 211 ASP A N 1
ATOM 1640 C CA . ASP A 1 211 ? 3.418 -3.085 19.028 1.00 97.69 211 ASP A CA 1
ATOM 1641 C C . ASP A 1 211 ? 4.620 -2.138 19.016 1.00 97.69 211 ASP A C 1
ATOM 1643 O O . ASP A 1 211 ? 4.460 -0.968 19.371 1.00 97.69 211 ASP A O 1
ATOM 1647 N N . GLU A 1 212 ? 5.778 -2.605 18.543 1.00 97.75 212 GLU A N 1
ATOM 1648 C CA . GLU A 1 212 ? 6.954 -1.769 18.283 1.00 97.75 212 GLU A CA 1
ATOM 1649 C C . GLU A 1 212 ? 6.660 -0.703 17.217 1.00 97.75 212 GLU A C 1
ATOM 1651 O O . GLU A 1 212 ? 6.953 0.473 17.424 1.00 97.75 212 GLU A O 1
ATOM 1656 N N . LEU A 1 213 ? 5.989 -1.073 16.118 1.00 97.44 213 LEU A N 1
ATOM 1657 C CA . LEU A 1 213 ? 5.571 -0.123 15.077 1.00 97.44 213 LEU A CA 1
ATOM 1658 C C . LEU A 1 213 ? 4.475 0.850 15.555 1.00 97.44 213 LEU A C 1
ATOM 1660 O O . LEU A 1 213 ? 4.398 1.984 15.074 1.00 97.44 213 LEU A O 1
ATOM 1664 N N . LEU A 1 214 ? 3.623 0.430 16.495 1.00 97.69 214 LEU A N 1
ATOM 1665 C CA . LEU A 1 214 ? 2.585 1.272 17.101 1.00 97.69 214 LEU A CA 1
ATOM 1666 C C . LEU A 1 214 ? 3.134 2.239 18.157 1.00 97.69 214 LEU A C 1
ATOM 1668 O O . LEU A 1 214 ? 2.548 3.300 18.361 1.00 97.69 214 LEU A O 1
ATOM 1672 N N . ALA A 1 215 ? 4.233 1.906 18.837 1.00 97.44 215 ALA A N 1
ATOM 1673 C CA . ALA A 1 215 ? 4.790 2.720 19.917 1.00 97.44 215 ALA A CA 1
ATOM 1674 C C . ALA A 1 215 ? 5.038 4.195 19.527 1.00 97.44 215 ALA A C 1
ATOM 1676 O O . ALA A 1 215 ? 4.432 5.061 20.164 1.00 97.44 215 ALA A O 1
ATOM 1677 N N . PRO A 1 216 ? 5.800 4.523 18.463 1.00 96.38 216 PRO A N 1
ATOM 1678 C CA . PRO A 1 216 ? 6.008 5.919 18.066 1.00 96.38 216 PRO A CA 1
ATOM 1679 C C . PRO A 1 216 ? 4.711 6.601 17.600 1.00 96.38 216 PRO A C 1
ATOM 1681 O O . PRO A 1 216 ? 4.531 7.804 17.790 1.00 96.38 216 PRO A O 1
ATOM 1684 N N . LYS A 1 217 ? 3.759 5.842 17.038 1.00 97.44 217 LYS A N 1
ATOM 1685 C CA . LYS A 1 217 ? 2.461 6.380 16.601 1.00 97.44 217 LYS A CA 1
ATOM 1686 C C . LYS A 1 217 ? 1.629 6.892 17.771 1.00 97.44 217 LYS A C 1
ATOM 1688 O O . LYS A 1 217 ? 0.932 7.886 17.605 1.00 97.44 217 LYS A O 1
ATOM 1693 N N . ARG A 1 218 ? 1.716 6.265 18.951 1.00 97.38 218 ARG A N 1
ATOM 1694 C CA . ARG A 1 218 ? 1.000 6.721 20.158 1.00 97.38 218 ARG A CA 1
ATOM 1695 C C . ARG A 1 218 ? 1.456 8.115 20.589 1.00 97.38 218 ARG A C 1
ATOM 1697 O O . ARG A 1 218 ? 0.623 8.955 20.915 1.00 97.38 218 ARG A O 1
ATOM 1704 N N . GLU A 1 219 ? 2.758 8.386 20.528 1.00 96.06 219 GLU A N 1
ATOM 1705 C CA . GLU A 1 219 ? 3.319 9.700 20.871 1.00 96.06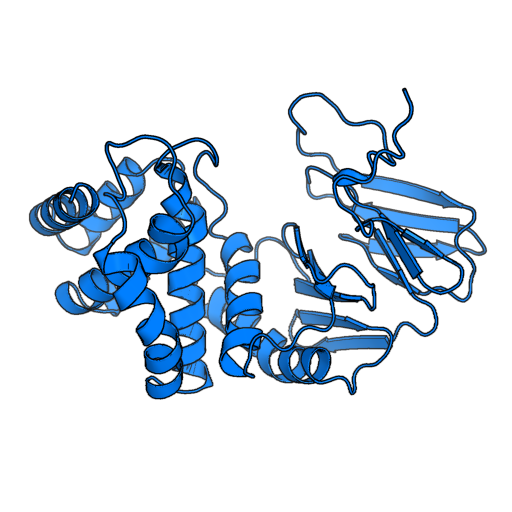 219 GLU A CA 1
ATOM 1706 C C . GLU A 1 219 ? 2.902 10.793 19.880 1.00 96.06 219 GLU A C 1
ATOM 1708 O O . GLU A 1 219 ? 2.622 11.926 20.278 1.00 96.06 219 GLU A O 1
ATOM 1713 N N . ILE A 1 220 ? 2.844 10.449 18.589 1.00 97.19 220 ILE A N 1
ATOM 1714 C CA . ILE A 1 220 ? 2.387 11.350 17.525 1.00 97.19 220 ILE A CA 1
ATOM 1715 C C . ILE A 1 220 ? 0.883 11.613 17.666 1.00 97.19 220 ILE A C 1
ATOM 1717 O O . ILE A 1 220 ? 0.454 12.766 17.666 1.00 97.19 220 ILE A O 1
ATOM 1721 N N . ALA A 1 221 ? 0.084 10.559 17.845 1.00 96.50 221 ALA A N 1
ATOM 1722 C CA . ALA A 1 221 ? -1.368 10.644 17.962 1.00 96.50 221 ALA A CA 1
ATOM 1723 C C . ALA A 1 221 ? -1.819 11.463 19.179 1.00 96.50 221 ALA A C 1
ATOM 1725 O O . ALA A 1 221 ? -2.813 12.177 19.087 1.00 96.50 221 ALA A O 1
ATOM 1726 N N . ALA A 1 222 ? -1.061 11.436 20.282 1.00 95.25 222 ALA A N 1
ATOM 1727 C CA . ALA A 1 222 ? -1.330 12.256 21.466 1.00 95.25 222 ALA A CA 1
ATOM 1728 C C . ALA A 1 222 ? -1.277 13.774 21.196 1.00 95.25 222 ALA A C 1
ATOM 1730 O O . ALA A 1 222 ? -1.808 14.556 21.981 1.00 95.25 222 ALA A O 1
ATOM 1731 N N . LYS A 1 223 ? -0.626 14.194 20.103 1.00 95.38 223 LYS A N 1
ATOM 1732 C CA . LYS A 1 223 ? -0.501 15.597 19.676 1.00 95.38 223 LYS A CA 1
ATOM 1733 C C . LYS A 1 223 ? -1.310 15.908 18.412 1.00 95.38 223 LYS A C 1
ATOM 1735 O O . LYS A 1 223 ? -1.321 17.058 17.983 1.00 95.38 223 LYS A O 1
ATOM 1740 N N . ALA A 1 224 ? -1.929 14.900 17.800 1.00 95.19 224 ALA A N 1
ATOM 1741 C CA . ALA A 1 224 ? -2.677 15.040 16.558 1.00 95.19 224 ALA A CA 1
ATOM 1742 C C . ALA A 1 224 ? -4.061 15.659 16.804 1.00 95.19 224 ALA A C 1
ATOM 1744 O O . ALA A 1 224 ? -4.667 15.466 17.862 1.00 95.19 224 ALA A O 1
ATOM 1745 N N . GLY A 1 225 ? -4.575 16.379 15.808 1.00 94.44 225 GLY A N 1
ATOM 1746 C CA . GLY A 1 225 ? -5.927 16.926 15.817 1.00 94.44 225 GLY A CA 1
ATOM 1747 C C . GLY A 1 225 ? -7.007 15.845 15.665 1.00 94.44 225 GLY A C 1
ATOM 1748 O O . GLY A 1 225 ? -6.710 14.645 15.626 1.00 94.44 225 GLY A O 1
ATOM 1749 N N . PRO A 1 226 ? -8.289 16.235 15.599 1.00 95.31 226 PRO A N 1
ATOM 1750 C CA . PRO A 1 226 ? -9.380 15.289 15.390 1.00 95.31 226 PRO A CA 1
ATOM 1751 C C . PRO A 1 226 ? -9.325 14.690 13.979 1.00 95.31 226 PRO A C 1
ATOM 1753 O O . PRO A 1 226 ? -8.892 15.355 13.037 1.00 95.31 226 PRO A O 1
ATOM 1756 N N . MET A 1 227 ? -9.806 13.456 13.814 1.00 95.44 227 MET A N 1
ATOM 1757 C CA . MET A 1 227 ? -9.928 12.796 12.505 1.00 95.44 227 MET A CA 1
ATOM 1758 C C . MET A 1 227 ? -11.055 13.395 11.653 1.00 95.44 227 MET A C 1
ATOM 1760 O O . MET A 1 227 ? -10.926 13.469 10.436 1.00 95.44 227 MET A O 1
ATOM 1764 N N . LEU A 1 228 ? -12.125 13.899 12.265 1.00 95.38 228 LEU A N 1
ATOM 1765 C CA . LEU A 1 228 ? -13.277 14.497 11.581 1.00 95.38 228 LEU A CA 1
ATOM 1766 C C . LEU A 1 228 ? -13.581 15.897 12.125 1.00 95.38 228 LEU A C 1
ATOM 1768 O O . LEU A 1 228 ? -13.222 16.231 13.253 1.00 95.38 228 LEU A O 1
ATOM 1772 N N . GLY A 1 229 ? -14.245 16.724 11.321 1.00 91.31 229 GLY A N 1
ATOM 1773 C CA . GLY A 1 229 ? -14.743 18.041 11.714 1.00 91.31 229 GLY A CA 1
ATOM 1774 C C . GLY A 1 229 ? -13.719 19.176 11.648 1.00 91.31 229 GLY A C 1
ATOM 1775 O O . GLY A 1 229 ? -14.013 20.278 12.107 1.00 91.31 229 GLY A O 1
ATOM 1776 N N . ALA A 1 230 ? -12.529 18.948 11.083 1.00 86.38 230 ALA A N 1
ATOM 1777 C CA . ALA A 1 230 ? -11.486 19.977 10.987 1.00 86.38 230 ALA A CA 1
ATOM 1778 C C . ALA A 1 230 ? -10.875 20.136 9.574 1.00 86.38 230 ALA A C 1
ATOM 1780 O O . ALA A 1 230 ? -9.804 20.725 9.443 1.00 86.38 230 ALA A O 1
ATOM 1781 N N . GLY A 1 231 ? -11.515 19.602 8.525 1.00 82.62 231 GLY A N 1
ATOM 1782 C CA . GLY A 1 231 ? -11.047 19.721 7.136 1.00 82.62 231 GLY A CA 1
ATOM 1783 C C . GLY A 1 231 ? -9.976 18.696 6.741 1.00 82.62 231 GLY A C 1
ATOM 1784 O O . GLY A 1 231 ? -10.076 17.523 7.088 1.00 82.62 231 GLY A O 1
ATOM 1785 N N . GLU A 1 232 ? -8.962 19.117 5.982 1.00 83.69 232 GLU A N 1
ATOM 1786 C CA . GLU A 1 232 ? -7.874 18.235 5.528 1.00 83.69 232 GLU A CA 1
ATOM 1787 C C . GLU A 1 232 ? -7.083 17.652 6.718 1.00 83.69 232 GLU A C 1
ATOM 1789 O O . GLU A 1 232 ? -7.020 18.245 7.801 1.00 83.69 232 GLU A O 1
ATOM 1794 N N . ARG A 1 233 ? -6.541 16.438 6.561 1.00 90.00 233 ARG A N 1
ATOM 1795 C CA . ARG A 1 233 ? -5.774 15.717 7.592 1.00 90.00 233 ARG A CA 1
ATOM 1796 C C . ARG A 1 233 ? -4.285 15.727 7.276 1.00 90.00 233 ARG A C 1
ATOM 1798 O O . ARG A 1 233 ? -3.899 15.619 6.116 1.00 90.00 233 ARG A O 1
ATOM 1805 N N . THR A 1 234 ? -3.465 15.792 8.316 1.00 92.06 234 THR A N 1
ATOM 1806 C CA . THR A 1 234 ? -2.019 15.594 8.228 1.00 92.06 234 THR A CA 1
ATOM 1807 C C . THR A 1 234 ? -1.668 14.116 8.386 1.00 92.06 234 THR A C 1
ATOM 1809 O O . THR A 1 234 ? -2.495 13.282 8.772 1.00 92.06 234 THR A O 1
ATOM 1812 N N 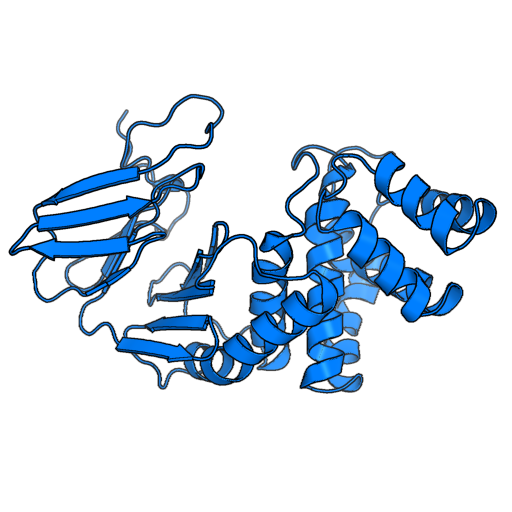. ASP A 1 235 ? -0.401 13.792 8.149 1.00 91.50 235 ASP A N 1
ATOM 1813 C CA . ASP A 1 235 ? 0.109 12.434 8.325 1.00 91.50 235 ASP A CA 1
ATOM 1814 C C . ASP A 1 235 ? -0.012 11.936 9.779 1.00 91.50 235 ASP A C 1
ATOM 1816 O O . ASP A 1 235 ? -0.153 10.733 10.016 1.00 91.50 235 ASP A O 1
ATOM 1820 N N . ALA A 1 236 ? -0.005 12.845 10.763 1.00 95.44 236 ALA A N 1
ATOM 1821 C CA . ALA A 1 236 ? -0.178 12.495 12.170 1.00 95.44 236 ALA A CA 1
ATOM 1822 C C . ALA A 1 236 ? -1.574 11.911 12.436 1.00 95.44 236 ALA A C 1
ATOM 1824 O O . ALA A 1 236 ? -1.703 10.884 13.109 1.00 95.44 236 ALA A O 1
ATOM 1825 N N . GLU A 1 237 ? -2.618 12.517 11.869 1.00 96.62 237 GLU A N 1
ATOM 1826 C CA . GLU A 1 237 ? -3.970 11.972 11.952 1.00 96.62 237 GLU A CA 1
ATOM 1827 C C . GLU A 1 237 ? -4.077 10.669 11.147 1.00 96.62 237 GLU A C 1
ATOM 1829 O O . GLU A 1 237 ? -4.433 9.628 11.699 1.00 96.62 237 GLU A O 1
ATOM 1834 N N . LEU A 1 238 ? -3.701 10.697 9.865 1.00 96.19 238 LEU A N 1
ATOM 1835 C CA . LEU A 1 238 ? -3.966 9.601 8.927 1.00 96.19 238 LEU A CA 1
ATOM 1836 C C . LEU A 1 238 ? -3.201 8.315 9.257 1.00 96.19 238 LEU A C 1
ATOM 1838 O O . LEU A 1 238 ? -3.797 7.238 9.267 1.00 96.19 238 LEU A O 1
ATOM 1842 N N . TYR A 1 239 ? -1.907 8.415 9.561 1.00 96.62 239 TYR A N 1
ATOM 1843 C CA . TYR A 1 239 ? -1.039 7.244 9.721 1.00 96.62 239 TYR A CA 1
ATOM 1844 C C . TYR A 1 239 ? -0.721 6.912 11.177 1.00 96.62 239 TYR A C 1
ATOM 1846 O O . TYR A 1 239 ? -0.115 5.874 11.439 1.00 96.62 239 TYR A O 1
ATOM 1854 N N . SER A 1 240 ? -1.078 7.769 12.138 1.00 97.81 240 SER A N 1
ATOM 1855 C CA . SER A 1 240 ? -0.816 7.497 13.560 1.00 97.81 240 SER A CA 1
ATOM 1856 C C . SER A 1 240 ? -2.102 7.395 14.368 1.00 97.81 240 SER A C 1
ATOM 1858 O O . SER A 1 240 ? -2.353 6.344 14.951 1.00 97.81 240 SER A O 1
ATOM 1860 N N . LYS A 1 241 ? -2.950 8.430 14.369 1.00 98.25 241 LYS A N 1
ATOM 1861 C CA . LYS A 1 241 ? -4.199 8.425 15.150 1.00 98.25 241 LYS A CA 1
ATOM 1862 C C . LYS A 1 241 ? -5.251 7.470 14.581 1.00 98.25 241 LYS A C 1
ATOM 1864 O O . LYS A 1 241 ? -5.786 6.653 15.321 1.00 98.25 241 LYS A O 1
ATOM 1869 N N . GLY A 1 242 ? -5.502 7.520 13.275 1.00 98.00 242 GLY A N 1
ATOM 1870 C CA . GLY A 1 242 ? -6.475 6.672 12.581 1.00 98.00 242 GLY A CA 1
ATOM 1871 C C . GLY A 1 242 ? -6.332 5.165 12.853 1.00 98.00 242 GLY A C 1
ATOM 1872 O O . GLY A 1 242 ? -7.292 4.560 13.331 1.00 98.00 242 GLY A O 1
ATOM 1873 N N . PRO A 1 243 ? -5.163 4.530 12.622 1.00 98.38 243 PRO A N 1
ATOM 1874 C CA . PRO A 1 243 ? -4.993 3.105 12.916 1.00 98.38 243 PRO A CA 1
ATOM 1875 C C . PRO A 1 243 ? -5.117 2.773 14.410 1.00 98.38 243 PRO A C 1
ATOM 1877 O O . PRO A 1 243 ? -5.602 1.695 14.739 1.00 98.38 243 PRO A O 1
ATOM 1880 N N . LEU A 1 244 ? -4.719 3.674 15.321 1.00 98.56 244 LEU A N 1
ATOM 1881 C CA . LEU A 1 244 ? -4.898 3.466 16.764 1.00 98.56 244 LEU A CA 1
ATOM 1882 C C . LEU A 1 244 ? -6.382 3.429 17.139 1.00 98.56 244 LEU A C 1
ATOM 1884 O O . LEU A 1 244 ? -6.801 2.505 17.827 1.00 98.56 244 LEU A O 1
ATOM 1888 N N . LEU A 1 245 ? -7.184 4.359 16.611 1.00 98.56 245 LEU A N 1
ATOM 1889 C CA . LEU A 1 245 ? -8.635 4.359 16.813 1.00 98.56 245 LEU A CA 1
ATOM 1890 C C . LEU A 1 245 ? -9.291 3.082 16.264 1.00 98.56 245 LEU A C 1
ATOM 1892 O O . LEU A 1 245 ? -10.219 2.557 16.875 1.00 98.56 245 LEU A O 1
ATOM 1896 N N . LEU A 1 246 ? -8.798 2.546 15.142 1.00 98.69 246 LEU A N 1
ATOM 1897 C CA . LEU A 1 246 ? -9.270 1.270 14.594 1.00 98.69 246 LEU A CA 1
ATOM 1898 C C . LEU A 1 246 ? -8.889 0.071 15.476 1.00 98.69 246 LEU A C 1
ATOM 1900 O O . LEU A 1 246 ? -9.720 -0.814 15.667 1.00 98.69 246 LEU A O 1
ATOM 1904 N N . PHE A 1 247 ? -7.691 0.046 16.068 1.00 98.62 247 PHE A N 1
ATOM 1905 C CA . PHE A 1 247 ? -7.326 -0.975 17.061 1.00 98.62 247 PHE A CA 1
ATOM 1906 C C . PHE A 1 247 ? -8.141 -0.846 18.356 1.00 98.62 247 PHE A C 1
ATOM 1908 O O . PHE A 1 247 ? -8.561 -1.857 18.917 1.00 98.62 247 PHE A O 1
ATOM 1915 N N . ASP A 1 248 ? -8.423 0.370 18.820 1.00 98.38 248 ASP A N 1
ATOM 1916 C CA . ASP A 1 248 ? -9.285 0.595 19.986 1.00 98.38 248 ASP A CA 1
ATOM 1917 C C . ASP A 1 248 ? -10.728 0.154 19.705 1.00 98.38 248 ASP A C 1
ATOM 1919 O O . ASP A 1 248 ? -11.383 -0.454 20.556 1.00 98.38 248 ASP A O 1
ATOM 1923 N N . LEU A 1 249 ? -11.226 0.394 18.488 1.00 98.69 249 LEU A N 1
ATOM 1924 C CA . LEU A 1 249 ? -12.497 -0.154 18.025 1.00 98.69 249 LEU A CA 1
ATOM 1925 C C . LEU A 1 249 ? -12.461 -1.687 17.997 1.00 98.69 249 LEU A C 1
ATOM 1927 O O . LEU A 1 249 ? -13.357 -2.312 18.561 1.00 98.69 249 LEU A O 1
ATOM 1931 N N . GLU A 1 250 ? -11.422 -2.293 17.416 1.00 98.50 250 GLU A N 1
ATOM 1932 C CA . GLU A 1 250 ? -11.224 -3.749 17.380 1.00 98.50 250 GLU A CA 1
ATOM 1933 C C . GLU A 1 250 ? -11.287 -4.368 18.781 1.00 98.50 250 GLU A C 1
ATOM 1935 O O . GLU A 1 250 ? -11.967 -5.375 18.983 1.00 98.50 250 GLU A O 1
ATOM 1940 N N . ASN A 1 251 ? -10.623 -3.743 19.756 1.00 98.12 251 ASN A N 1
ATOM 1941 C CA . ASN A 1 251 ? -10.606 -4.192 21.146 1.00 98.12 251 ASN A CA 1
ATOM 1942 C C . ASN A 1 251 ? -11.993 -4.125 21.802 1.00 98.12 251 ASN A C 1
ATOM 1944 O O . ASN A 1 251 ? -12.324 -4.992 22.610 1.00 98.12 251 ASN A O 1
ATOM 1948 N N . ARG A 1 252 ? -12.810 -3.122 21.456 1.00 97.94 252 ARG A N 1
ATOM 1949 C CA . ARG A 1 252 ? -14.165 -2.950 22.008 1.00 97.94 252 ARG A CA 1
ATOM 1950 C C . ARG A 1 252 ? -15.188 -3.894 21.384 1.00 97.94 252 ARG A C 1
ATOM 1952 O O . ARG A 1 252 ? -15.938 -4.543 22.108 1.00 97.94 252 ARG A O 1
ATOM 1959 N N . ILE A 1 253 ? -15.228 -3.988 20.053 1.00 98.31 253 ILE A N 1
ATOM 1960 C CA . ILE A 1 253 ? -16.277 -4.753 19.351 1.00 98.31 253 ILE A CA 1
ATOM 1961 C C . ILE A 1 253 ? -15.873 -6.198 19.045 1.00 98.31 253 ILE A C 1
ATOM 1963 O O . ILE A 1 253 ? -16.741 -7.029 18.758 1.00 98.31 253 ILE A O 1
ATOM 1967 N N . GLY A 1 254 ? -14.578 -6.501 19.138 1.00 98.31 254 GLY A N 1
ATOM 1968 C CA . GLY A 1 254 ? -13.971 -7.776 18.786 1.00 98.31 254 GLY A CA 1
ATOM 1969 C C . GLY A 1 254 ? -13.543 -7.842 17.318 1.00 98.31 254 GLY A C 1
ATOM 1970 O O . GLY A 1 254 ? -14.273 -7.433 16.412 1.00 98.31 254 GLY A O 1
ATOM 1971 N N . ARG A 1 255 ? -12.376 -8.455 17.080 1.00 97.50 255 ARG A N 1
ATOM 1972 C CA . ARG A 1 255 ? -11.758 -8.630 15.754 1.00 97.50 255 ARG A CA 1
ATOM 1973 C C . ARG A 1 255 ? -12.711 -9.165 14.690 1.00 97.50 255 ARG A C 1
ATOM 1975 O O . ARG A 1 255 ? -12.811 -8.572 13.629 1.00 97.50 255 ARG A O 1
ATOM 1982 N N . ALA A 1 256 ? -13.464 -10.224 14.989 1.00 97.38 256 ALA A N 1
ATOM 1983 C CA . ALA A 1 256 ? -14.371 -10.837 14.016 1.00 97.38 256 ALA A CA 1
ATOM 1984 C C . ALA A 1 256 ? -15.454 -9.869 13.500 1.00 97.38 256 ALA A C 1
ATOM 1986 O O . ALA A 1 256 ? -15.815 -9.923 12.326 1.00 97.38 256 ALA A O 1
ATOM 1987 N N . ARG A 1 257 ? -15.958 -8.965 14.353 1.00 97.88 257 ARG A N 1
ATOM 1988 C CA . ARG A 1 257 ? -16.954 -7.967 13.938 1.00 97.88 257 ARG A CA 1
ATOM 1989 C C . ARG A 1 257 ? -16.326 -6.881 13.079 1.00 97.88 257 ARG A C 1
ATOM 1991 O O . ARG A 1 257 ? -16.900 -6.517 12.058 1.00 97.88 257 ARG A O 1
ATOM 1998 N N . LEU A 1 258 ? -15.149 -6.386 13.464 1.00 98.31 258 LEU A N 1
ATOM 1999 C CA . LEU A 1 258 ? -14.446 -5.394 12.655 1.00 98.31 258 LEU A CA 1
ATOM 2000 C C . LEU A 1 258 ? -14.035 -5.986 11.300 1.00 98.31 258 LEU A C 1
ATOM 2002 O O . LEU A 1 258 ? -14.267 -5.363 10.269 1.00 98.31 258 LEU A O 1
ATOM 2006 N N . ASP A 1 259 ? -13.544 -7.226 11.280 1.00 97.44 259 ASP A N 1
ATOM 2007 C CA . ASP A 1 259 ? -13.214 -7.948 10.051 1.00 97.44 259 ASP A CA 1
ATOM 2008 C C . ASP A 1 259 ? -14.440 -8.080 9.129 1.00 97.44 259 ASP A C 1
ATOM 2010 O O . ASP A 1 259 ? -14.297 -7.919 7.916 1.00 97.44 259 ASP A O 1
ATOM 2014 N N . GLN A 1 260 ? -15.646 -8.284 9.681 1.00 96.00 260 GLN A N 1
ATOM 2015 C CA . GLN A 1 260 ? -16.899 -8.302 8.918 1.00 96.00 260 GLN A CA 1
ATOM 2016 C C . GLN A 1 260 ? -17.255 -6.931 8.321 1.00 96.00 260 GLN A C 1
ATOM 2018 O O . GLN A 1 260 ? -17.695 -6.877 7.170 1.00 96.00 260 GLN A O 1
ATOM 2023 N N . VAL A 1 261 ? -17.066 -5.829 9.059 1.00 97.88 261 VAL A N 1
ATOM 2024 C CA . VAL A 1 261 ? -17.268 -4.461 8.532 1.00 97.88 261 VAL A CA 1
ATOM 2025 C C . VAL A 1 261 ? -16.363 -4.237 7.323 1.00 97.88 261 VAL A C 1
ATOM 2027 O O . VAL A 1 261 ? -16.825 -3.860 6.248 1.00 97.88 261 VAL A O 1
ATOM 2030 N N . PHE A 1 262 ? -15.081 -4.548 7.489 1.00 97.50 262 PHE A N 1
ATOM 2031 C CA . PHE A 1 262 ? -14.058 -4.435 6.459 1.00 97.50 262 PHE A CA 1
ATOM 2032 C C . PHE A 1 262 ? -14.378 -5.302 5.228 1.00 97.50 262 PHE A C 1
ATOM 2034 O O . PHE A 1 262 ? -14.373 -4.799 4.106 1.00 97.50 262 PHE A O 1
ATOM 2041 N N . ALA A 1 263 ? -14.744 -6.571 5.423 1.00 94.75 263 ALA A N 1
ATOM 2042 C CA . ALA A 1 263 ? -15.115 -7.479 4.336 1.00 94.75 263 ALA A CA 1
ATOM 2043 C C . ALA A 1 263 ? -16.401 -7.055 3.601 1.00 94.75 263 ALA A C 1
ATOM 2045 O O . ALA A 1 263 ? -16.509 -7.243 2.392 1.00 94.75 263 ALA A O 1
ATOM 2046 N N . THR A 1 264 ? -17.366 -6.457 4.308 1.00 94.94 264 THR A N 1
ATOM 2047 C CA . THR A 1 264 ? -18.617 -5.949 3.712 1.00 94.94 264 THR A CA 1
ATOM 2048 C C . THR A 1 264 ? -18.359 -4.746 2.807 1.00 94.94 264 THR A C 1
ATOM 2050 O O . THR A 1 264 ? -18.993 -4.602 1.763 1.00 94.94 264 THR A O 1
ATOM 2053 N N . LEU A 1 265 ? -17.424 -3.884 3.207 1.00 96.00 265 LEU A N 1
ATOM 2054 C CA . LEU A 1 265 ? -17.113 -2.637 2.517 1.00 96.00 265 LEU A CA 1
ATOM 2055 C C . LEU A 1 265 ? -16.114 -2.814 1.369 1.00 96.00 265 LEU A C 1
ATOM 2057 O O . LEU A 1 265 ? -16.224 -2.115 0.372 1.00 96.00 265 LEU A O 1
ATOM 2061 N N . ALA A 1 266 ? -15.165 -3.746 1.464 1.00 94.44 266 ALA A N 1
ATOM 2062 C CA . ALA A 1 266 ? -14.083 -3.884 0.485 1.00 94.44 266 ALA A CA 1
ATOM 2063 C C . ALA A 1 266 ? -14.524 -4.044 -0.992 1.00 94.44 266 ALA A C 1
ATOM 2065 O O . ALA A 1 266 ? -13.835 -3.505 -1.858 1.00 94.44 266 ALA A O 1
ATOM 2066 N N . PRO A 1 267 ? -15.646 -4.718 -1.335 1.00 91.88 267 PRO A N 1
ATOM 2067 C CA . PRO A 1 267 ? -16.129 -4.764 -2.718 1.00 91.88 267 PRO A CA 1
ATOM 2068 C C . PRO A 1 267 ? -16.578 -3.401 -3.267 1.00 91.88 267 PRO A C 1
ATOM 2070 O O . PRO A 1 267 ? -16.482 -3.164 -4.469 1.00 91.88 267 PRO A O 1
ATOM 2073 N N . HIS A 1 268 ? -17.076 -2.516 -2.395 1.00 92.25 268 HIS A N 1
ATOM 2074 C CA . HIS A 1 268 ? -17.525 -1.159 -2.724 1.00 92.25 268 HIS A CA 1
ATOM 2075 C C . HIS A 1 268 ? -17.029 -0.182 -1.646 1.00 92.25 268 HIS A C 1
ATOM 2077 O O . HIS A 1 268 ? -17.801 0.218 -0.769 1.00 92.25 268 HIS A O 1
ATOM 2083 N N . PRO A 1 269 ? -15.733 0.169 -1.683 1.00 92.06 269 PRO A N 1
ATOM 2084 C CA . PRO A 1 269 ? -15.083 0.919 -0.617 1.00 92.06 269 PRO A CA 1
ATOM 2085 C C . PRO A 1 269 ? -15.783 2.264 -0.372 1.00 92.06 269 PRO A C 1
ATOM 2087 O O . PRO A 1 269 ? -16.102 2.973 -1.334 1.00 92.06 269 PRO A O 1
ATOM 2090 N N . PRO A 1 270 ? -16.031 2.643 0.893 1.00 94.44 270 PRO A N 1
ATOM 2091 C CA . PRO A 1 270 ? -16.830 3.816 1.222 1.00 94.44 270 PRO A CA 1
ATOM 2092 C C . PRO A 1 270 ? -16.127 5.092 0.755 1.00 94.44 270 PRO A C 1
ATOM 2094 O O . PRO A 1 270 ? -14.950 5.308 1.048 1.00 94.44 270 PRO A O 1
ATOM 2097 N N . ALA A 1 271 ? -16.840 5.961 0.040 1.00 93.06 271 ALA A N 1
ATOM 2098 C CA . ALA A 1 271 ? -16.302 7.257 -0.382 1.00 93.06 271 ALA A CA 1
ATOM 2099 C C . ALA A 1 271 ? -16.456 8.331 0.704 1.00 93.06 271 ALA A C 1
ATOM 2101 O O . ALA A 1 271 ? -15.715 9.317 0.716 1.00 93.06 271 ALA A O 1
ATOM 2102 N N . ILE A 1 272 ? -17.416 8.141 1.611 1.00 95.31 272 ILE A N 1
ATOM 2103 C CA . ILE A 1 272 ? -17.693 9.042 2.723 1.00 95.31 272 ILE A CA 1
ATOM 2104 C C . ILE A 1 272 ? -17.773 8.282 4.043 1.00 95.31 272 ILE A C 1
ATOM 2106 O O . ILE A 1 272 ? -18.177 7.123 4.108 1.00 95.31 272 ILE A O 1
ATOM 2110 N N . THR A 1 273 ? -17.428 8.975 5.124 1.00 95.94 273 THR A N 1
ATOM 2111 C CA . THR A 1 273 ? -17.395 8.411 6.479 1.00 95.94 273 THR A CA 1
ATOM 2112 C C . THR A 1 273 ? -18.749 7.845 6.918 1.00 95.94 273 THR A C 1
ATOM 2114 O O . THR A 1 273 ? -18.795 6.845 7.630 1.00 95.94 273 THR A O 1
ATOM 2117 N N . ALA A 1 274 ? -19.858 8.436 6.461 1.00 96.38 274 ALA A N 1
ATOM 2118 C CA . ALA A 1 274 ? -21.204 7.974 6.796 1.00 96.38 274 ALA A CA 1
ATOM 2119 C C . ALA A 1 274 ? -21.462 6.514 6.372 1.00 96.38 274 ALA A C 1
ATOM 2121 O O . ALA A 1 274 ? -22.104 5.774 7.118 1.00 96.38 274 ALA A O 1
ATOM 2122 N N . ASP A 1 275 ? -20.911 6.080 5.235 1.00 96.94 275 ASP A N 1
ATOM 2123 C CA . ASP A 1 275 ? -21.071 4.708 4.740 1.00 96.94 275 ASP A CA 1
ATOM 2124 C C . ASP A 1 275 ? -20.352 3.711 5.658 1.00 96.94 275 ASP A C 1
ATOM 2126 O O . ASP A 1 275 ? -20.907 2.671 6.020 1.00 96.94 275 ASP A O 1
ATOM 2130 N N . PHE A 1 276 ? -19.146 4.064 6.121 1.00 97.62 276 PHE A N 1
ATOM 2131 C CA . PHE A 1 276 ? -18.428 3.272 7.119 1.00 97.62 276 PHE A CA 1
ATOM 2132 C C . PHE A 1 276 ? -19.213 3.182 8.434 1.00 97.62 276 PHE A C 1
ATOM 2134 O O . PHE A 1 276 ? -19.377 2.093 8.981 1.00 97.62 276 PHE A O 1
ATOM 2141 N N . MET A 1 277 ? -19.743 4.308 8.925 1.00 98.12 277 MET A N 1
ATOM 2142 C CA . MET A 1 277 ? -20.524 4.333 10.168 1.00 98.12 277 MET A CA 1
ATOM 2143 C C . MET A 1 277 ? -21.801 3.493 10.060 1.00 98.12 277 MET A C 1
ATOM 2145 O O . MET A 1 277 ? -22.186 2.841 11.028 1.00 98.12 277 MET A O 1
ATOM 2149 N N . SER A 1 278 ? -22.436 3.456 8.886 1.00 98.00 278 SER A N 1
ATOM 2150 C CA . SER A 1 278 ? -23.597 2.598 8.632 1.00 98.00 278 SER A CA 1
ATOM 2151 C C . SER A 1 278 ? -23.235 1.111 8.705 1.00 98.00 278 SER A C 1
ATOM 2153 O O . SER A 1 278 ? -23.917 0.347 9.393 1.00 98.00 278 SER A O 1
ATOM 2155 N N . ALA A 1 279 ? -22.128 0.703 8.076 1.00 97.75 279 ALA A N 1
ATOM 2156 C CA . ALA A 1 279 ? -21.642 -0.674 8.150 1.00 97.75 279 ALA A CA 1
ATOM 2157 C C . ALA A 1 279 ? -21.231 -1.067 9.580 1.00 97.75 279 ALA A C 1
ATOM 2159 O O . ALA A 1 279 ? -21.554 -2.164 10.041 1.00 97.75 279 ALA A O 1
ATOM 2160 N N . LEU A 1 280 ? -20.585 -0.156 10.315 1.00 98.44 280 LEU A N 1
ATOM 2161 C CA . LEU A 1 280 ? -20.249 -0.359 11.722 1.00 98.44 280 LEU A CA 1
ATOM 2162 C C . LEU A 1 280 ? -21.507 -0.520 12.586 1.00 98.44 280 LEU A C 1
ATOM 2164 O O . LEU A 1 280 ? -21.575 -1.441 13.397 1.00 98.44 280 LEU A O 1
ATOM 2168 N N . ALA A 1 281 ? -22.529 0.313 12.376 1.00 98.25 281 ALA A N 1
ATOM 2169 C CA . ALA A 1 281 ? -23.792 0.215 13.102 1.00 98.25 281 ALA A CA 1
ATOM 2170 C C . ALA A 1 281 ? -24.504 -1.123 12.848 1.00 98.25 281 ALA A C 1
ATOM 2172 O O . ALA A 1 281 ? -25.069 -1.701 13.775 1.00 98.25 281 ALA A O 1
ATOM 2173 N N . ALA A 1 282 ? -24.444 -1.639 11.618 1.00 97.38 282 ALA A N 1
ATOM 2174 C CA . ALA A 1 282 ? -25.010 -2.940 11.277 1.00 97.38 282 ALA A CA 1
ATOM 2175 C C . ALA A 1 282 ? -24.277 -4.108 11.965 1.00 97.38 282 ALA A C 1
ATOM 2177 O O . ALA A 1 282 ? -24.915 -5.085 12.352 1.00 97.38 282 ALA A O 1
ATOM 2178 N N . ALA A 1 283 ? -22.955 -4.013 12.134 1.00 96.81 283 ALA A N 1
ATOM 2179 C CA . ALA A 1 283 ? -22.139 -5.083 12.712 1.00 96.81 283 ALA A CA 1
ATOM 2180 C C . ALA A 1 283 ? -22.041 -5.038 14.250 1.00 96.81 283 ALA A C 1
ATOM 2182 O O . ALA A 1 283 ? -21.956 -6.086 14.892 1.00 96.81 283 ALA A O 1
ATOM 2183 N N . ALA A 1 284 ? -22.023 -3.840 14.841 1.00 97.06 284 ALA A N 1
ATOM 2184 C CA . ALA A 1 284 ? -21.733 -3.624 16.262 1.00 97.06 284 ALA A CA 1
ATOM 2185 C C . ALA A 1 284 ? -22.816 -2.838 17.023 1.00 97.06 284 ALA A C 1
ATOM 2187 O O . ALA A 1 284 ? -22.742 -2.747 18.244 1.00 97.06 284 ALA A O 1
ATOM 2188 N N . GLY A 1 285 ? -23.840 -2.324 16.336 1.00 97.44 285 GLY A N 1
ATOM 2189 C CA . GLY A 1 285 ? -24.911 -1.523 16.928 1.00 97.44 285 GLY A CA 1
ATOM 2190 C C . GLY A 1 285 ? -24.716 -0.015 16.748 1.00 97.44 285 GLY A C 1
ATOM 2191 O O . GLY A 1 285 ? -23.604 0.492 16.602 1.00 97.44 285 GLY A O 1
ATOM 2192 N N . ALA A 1 286 ? -25.831 0.720 16.749 1.00 97.50 286 ALA A N 1
ATOM 2193 C CA . ALA A 1 286 ? -25.845 2.162 16.494 1.00 97.50 286 ALA A CA 1
ATOM 2194 C C . ALA A 1 286 ? -25.132 2.986 17.581 1.00 97.50 286 ALA A C 1
ATOM 2196 O O . ALA A 1 286 ? -24.546 4.021 17.271 1.00 97.50 286 ALA A O 1
ATOM 2197 N N . GLU A 1 287 ? -25.171 2.528 18.835 1.00 97.81 287 GLU A N 1
ATOM 2198 C CA . GLU A 1 287 ? -24.478 3.174 19.955 1.00 97.81 287 GLU A CA 1
ATOM 2199 C C . GLU A 1 287 ? -22.959 3.158 19.743 1.00 97.81 287 GLU A C 1
ATOM 2201 O O . GLU A 1 287 ? -22.315 4.203 19.810 1.00 97.81 287 GLU A O 1
ATOM 2206 N N . GLU A 1 288 ? -22.412 2.011 19.345 1.00 98.00 288 GLU A N 1
ATOM 2207 C CA . GLU A 1 288 ? -20.981 1.838 19.092 1.00 98.00 288 GLU A CA 1
ATOM 2208 C C . GLU A 1 288 ? -20.496 2.649 17.891 1.00 98.00 288 GLU A C 1
ATOM 2210 O O . GLU A 1 288 ? -19.443 3.287 17.946 1.00 98.00 288 GLU A O 1
ATOM 2215 N N . ALA A 1 289 ? -21.291 2.695 16.818 1.00 98.19 289 ALA A N 1
ATOM 2216 C CA . ALA A 1 289 ? -20.995 3.550 15.674 1.00 98.19 289 ALA A CA 1
ATOM 2217 C C . ALA A 1 289 ? -21.006 5.040 16.053 1.00 98.19 289 ALA A C 1
ATOM 2219 O O . ALA A 1 289 ? -20.127 5.794 15.631 1.00 98.19 289 ALA A O 1
ATOM 2220 N N . ALA A 1 290 ? -21.961 5.471 16.884 1.00 98.06 290 ALA A N 1
ATOM 2221 C CA . ALA A 1 290 ? -22.023 6.843 17.375 1.00 98.06 290 ALA A CA 1
ATOM 2222 C C . ALA A 1 290 ? -20.839 7.180 18.297 1.00 98.06 290 ALA A C 1
ATOM 2224 O O . ALA A 1 290 ? -20.255 8.258 18.164 1.00 98.06 290 ALA A O 1
ATOM 2225 N N . ALA A 1 291 ? -20.449 6.259 19.183 1.00 98.12 291 ALA A N 1
ATOM 2226 C CA . ALA A 1 291 ? -19.296 6.414 20.063 1.00 98.12 291 ALA A CA 1
ATOM 2227 C C . ALA A 1 291 ? -17.989 6.530 19.265 1.00 98.12 291 ALA A C 1
ATOM 2229 O O . ALA A 1 291 ? -17.209 7.454 19.496 1.00 98.12 291 ALA A O 1
ATOM 2230 N N . PHE A 1 292 ? -17.777 5.657 18.275 1.00 98.44 292 PHE A N 1
ATOM 2231 C CA . PHE A 1 292 ? -16.612 5.732 17.391 1.00 98.44 292 PHE A CA 1
ATOM 2232 C C . PHE A 1 292 ? -16.590 7.038 16.586 1.00 98.44 292 PHE A C 1
ATOM 2234 O O . PHE A 1 292 ? -15.568 7.720 16.530 1.00 98.44 292 PHE A O 1
ATOM 2241 N N . ASN A 1 293 ? -17.731 7.458 16.029 1.00 97.94 293 ASN A N 1
ATOM 2242 C CA . ASN A 1 293 ? -17.828 8.745 15.343 1.00 97.94 293 ASN A CA 1
ATOM 2243 C C . ASN A 1 293 ? -17.490 9.920 16.275 1.00 97.94 293 ASN A C 1
ATOM 2245 O O . ASN A 1 293 ? -16.813 10.858 15.861 1.00 97.94 293 ASN A O 1
ATOM 2249 N N . GLN A 1 294 ? -17.917 9.874 17.539 1.00 97.56 294 GLN A N 1
ATOM 2250 C CA . GLN A 1 294 ? -17.581 10.902 18.520 1.00 97.56 294 GLN A CA 1
ATOM 2251 C C . GLN A 1 294 ? -16.079 10.931 18.836 1.00 97.56 294 GLN A C 1
ATOM 2253 O O . GLN A 1 294 ? -15.506 12.012 18.945 1.00 97.56 294 GLN A O 1
ATOM 2258 N N . GLU A 1 295 ? -15.433 9.773 18.970 1.00 96.94 295 GLU A N 1
ATOM 2259 C CA . GLU A 1 295 ? -13.982 9.682 19.180 1.00 96.94 295 GLU A CA 1
ATOM 2260 C C . GLU A 1 295 ? -13.196 10.256 18.008 1.00 96.94 295 GLU A C 1
ATOM 2262 O O . GLU A 1 295 ? -12.226 10.974 18.222 1.00 96.94 295 GLU A O 1
ATOM 2267 N N . MET A 1 296 ? -13.657 10.023 16.780 1.00 97.00 296 MET A N 1
ATOM 2268 C CA . MET A 1 296 ? -13.050 10.596 15.579 1.00 97.00 296 MET A CA 1
ATOM 2269 C C . MET A 1 296 ? -13.117 12.138 15.556 1.00 97.00 296 MET A C 1
ATOM 2271 O O . MET A 1 296 ? -12.306 12.764 14.880 1.00 97.00 296 MET A O 1
ATOM 2275 N N . HIS A 1 297 ? -14.039 12.766 16.296 1.00 96.44 297 HIS A N 1
ATOM 2276 C CA . HIS A 1 297 ? -14.146 14.230 16.428 1.00 96.44 297 HIS A CA 1
ATOM 2277 C C . HIS A 1 297 ? -13.343 14.820 17.603 1.00 96.44 297 HIS A C 1
ATOM 2279 O O . HIS A 1 297 ? -13.310 16.042 17.756 1.00 96.44 297 HIS A O 1
ATOM 2285 N N . ARG A 1 298 ? -12.725 13.986 18.447 1.00 90.94 298 ARG A N 1
ATOM 2286 C CA . ARG A 1 298 ? -11.811 14.411 19.521 1.00 90.94 298 ARG A CA 1
ATOM 2287 C C . ARG A 1 298 ? -10.379 14.357 19.017 1.00 90.94 298 ARG A C 1
ATOM 2289 O O . ARG A 1 298 ? -9.555 15.197 19.423 1.00 90.94 298 ARG A O 1
#

Nearest PDB structures (foldseek):
  3cia-assembly1_A  TM=8.052E-01  e=4.615E-12  unclassified
  3cia-assembly3_C  TM=7.577E-01  e=1.037E-10  unclassified
  1gw6-assembly1_A  TM=7.419E-01  e=1.238E-09  Homo sapiens
  1h19-assembly1_A  TM=7.237E-01  e=6.355E-09  Homo sapiens
  7xyo-assembly1_A  TM=6.190E-01  e=3.503E-07  Myxococcus fulvus

Radius of gyration: 20.05 Å; Cα contacts (8 Å, |Δi|>4): 530; chains: 1; bounding box: 48×42×54 Å

Mean predicted aligned error: 4.98 Å

Foldseek 3Di:
DDLPPQPDPPRPADDDPFKGKDKVSSCPDPADPPLWWDWDWDKDADDDPQWDKDWAADWDDDPRIITGGGPGTWSITIMMTGHCWDWDDDQLEIEIENDCPAPLNVLCVVQVNVLLVLLCVQANHQPGTRQYEYEDADPDADKDADRSYIYGYDDDCVDSLSSQLVSSLRSNCSQQVAADQQWLRCLSNQLSSLLRSLVSSCVPVNVVSSVVVLVVLVVLLVVAAFSDDPTHGDCNCRNRVSSVLLVVLCVVQPVVLSSQLCNVQRVPRDNDPVSSLVSSCVRRNNVSSVVSVVRSND

InterPro domains:
  IPR027268 Peptidase M4/M1, CTD superfamily [G3DSA:1.10.390.10] (89-297)

Organism: NCBI:txid2741543

pLDDT: mean 91.57, std 11.14, range [24.31, 98.75]